Protein AF-A0A0F2E3M3-F1 (afdb_monomer)

Sequence (237 aa):
MDVDNIFKNYKKYIDIYENDLKTLDNEASTFLLNSLYLSVYTTFEYFLDFLIQRYVENITLSSKGIKLEDLKGSIAMKYFINTNKNDKKLHNLLMNPQTKTFDSIRSVLYGKIPREELSKYLKFEFLHDNKLKEHYPDIFEQIFNERDLLKNINLSRTEMLGGVEKVENISAEVFILRYRDIRNSIAHENYKFSVENEQFKEYVENFQKIIKCMIDKFETVTGFSVDSKSNNILESL

Nearest PDB structures (foldseek):
  7nql-assembly1_AG  TM=1.721E-01  e=1.451E+00  Sus scrofa
  7pnu-assembly1_F  TM=1.699E-01  e=2.439E+00  Mus musculus
  6zsb-assembly1_AF  TM=1.814E-01  e=4.724E+00  Homo sapiens
  6nf8-assembly1_G  TM=1.842E-01  e=4.953E+00  Bos taurus
  8any-assembly1_AF  TM=1.693E-01  e=5.443E+00  Homo sapiens

Structure (mmCIF, N/CA/C/O backbone):
data_AF-A0A0F2E3M3-F1
#
_entry.id   AF-A0A0F2E3M3-F1
#
loop_
_atom_site.group_PDB
_atom_site.id
_atom_site.type_symbol
_atom_site.label_atom_id
_atom_site.label_alt_id
_atom_site.label_comp_id
_atom_site.label_asym_id
_atom_site.label_entity_id
_atom_site.label_seq_id
_atom_site.pdbx_PDB_ins_code
_atom_site.Cartn_x
_atom_site.Cartn_y
_atom_site.Cartn_z
_atom_site.occupancy
_atom_site.B_iso_or_equiv
_atom_site.auth_seq_id
_atom_site.auth_comp_id
_atom_site.auth_asym_id
_atom_site.auth_atom_id
_atom_site.pdbx_PDB_model_num
ATOM 1 N N . MET A 1 1 ? -8.724 -7.104 -7.900 1.00 59.53 1 MET A N 1
ATOM 2 C CA . MET A 1 1 ? -7.423 -7.300 -8.571 1.00 59.53 1 MET A CA 1
ATOM 3 C C . MET A 1 1 ? -6.770 -8.521 -7.949 1.00 59.53 1 MET A C 1
ATOM 5 O O . MET A 1 1 ? -6.956 -8.716 -6.760 1.00 59.53 1 MET A O 1
ATOM 9 N N . ASP A 1 2 ? -6.099 -9.351 -8.743 1.00 77.81 2 ASP A N 1
ATOM 10 C CA . ASP A 1 2 ? -5.397 -10.556 -8.282 1.00 77.81 2 ASP A CA 1
ATOM 11 C C . ASP A 1 2 ? -3.887 -10.258 -8.207 1.00 77.81 2 ASP A C 1
ATOM 13 O O . ASP A 1 2 ? -3.363 -9.580 -9.098 1.00 77.81 2 ASP A O 1
ATOM 17 N N . VAL A 1 3 ? -3.195 -10.733 -7.170 1.00 84.19 3 VAL A N 1
ATOM 18 C CA . VAL A 1 3 ? -1.737 -10.571 -7.001 1.00 84.19 3 VAL A CA 1
ATOM 19 C C . VAL A 1 3 ? -0.985 -11.170 -8.182 1.00 84.19 3 VAL A C 1
ATOM 21 O O . VAL A 1 3 ? -0.050 -10.556 -8.702 1.00 84.19 3 VAL A O 1
ATOM 24 N N . ASP A 1 4 ? -1.458 -12.305 -8.693 1.00 86.31 4 ASP A N 1
ATOM 25 C CA . ASP A 1 4 ? -0.912 -12.921 -9.901 1.00 86.31 4 ASP A CA 1
ATOM 26 C C . ASP A 1 4 ? -0.954 -11.964 -11.097 1.00 86.31 4 ASP A C 1
ATOM 28 O O . ASP A 1 4 ? -0.054 -11.958 -11.940 1.00 86.31 4 ASP A O 1
ATOM 32 N N . ASN A 1 5 ? -1.994 -11.131 -11.189 1.00 89.19 5 ASN A N 1
ATOM 33 C CA . ASN A 1 5 ? -2.132 -10.171 -12.276 1.00 89.19 5 ASN A CA 1
ATOM 34 C C . ASN A 1 5 ? -1.121 -9.020 -12.161 1.00 89.19 5 ASN A C 1
ATOM 36 O O . ASN A 1 5 ? -0.623 -8.555 -13.184 1.00 89.19 5 ASN A O 1
ATOM 40 N N . ILE A 1 6 ? -0.765 -8.600 -10.941 1.00 91.50 6 ILE A N 1
ATOM 41 C CA . ILE A 1 6 ? 0.286 -7.596 -10.704 1.00 91.50 6 ILE A CA 1
ATOM 42 C C . ILE A 1 6 ? 1.629 -8.097 -11.244 1.00 91.50 6 ILE A C 1
ATOM 44 O O . ILE A 1 6 ? 2.270 -7.418 -12.049 1.00 91.50 6 ILE A O 1
ATOM 48 N N . PHE A 1 7 ? 2.044 -9.308 -10.862 1.00 93.94 7 PHE A N 1
ATOM 49 C CA . PHE A 1 7 ? 3.323 -9.860 -11.315 1.00 93.94 7 PHE A CA 1
ATOM 50 C C . PHE A 1 7 ? 3.330 -10.169 -12.816 1.00 93.94 7 PHE A C 1
ATOM 52 O O . PHE A 1 7 ? 4.341 -9.932 -13.481 1.00 93.94 7 PHE A O 1
ATOM 59 N N . LYS A 1 8 ? 2.199 -10.619 -13.379 1.00 94.19 8 LYS A N 1
ATOM 60 C CA . LYS A 1 8 ? 2.033 -10.774 -14.835 1.00 94.19 8 LYS A CA 1
ATOM 61 C C . LYS A 1 8 ? 2.183 -9.445 -15.572 1.00 94.19 8 LYS A C 1
ATOM 63 O O . LYS A 1 8 ? 2.829 -9.418 -16.614 1.00 94.19 8 LYS A O 1
ATOM 68 N N . ASN A 1 9 ? 1.621 -8.359 -15.048 1.00 95.50 9 ASN A N 1
ATOM 69 C CA . ASN A 1 9 ? 1.757 -7.033 -15.649 1.00 95.50 9 ASN A CA 1
ATOM 70 C C . ASN A 1 9 ? 3.210 -6.556 -15.632 1.00 95.50 9 ASN A C 1
ATOM 72 O O . ASN A 1 9 ? 3.724 -6.163 -16.672 1.00 95.50 9 ASN A O 1
ATOM 76 N N . TYR A 1 10 ? 3.907 -6.687 -14.503 1.00 96.31 10 TYR A N 1
ATOM 77 C CA . TYR A 1 10 ? 5.329 -6.349 -14.442 1.00 96.31 10 TYR A CA 1
ATOM 78 C C . TYR A 1 10 ? 6.184 -7.151 -15.419 1.00 96.31 10 TYR A C 1
ATOM 80 O O . TYR A 1 10 ? 7.046 -6.574 -16.078 1.00 96.31 10 TYR A O 1
ATOM 88 N N . LYS A 1 11 ? 5.917 -8.454 -15.565 1.00 95.50 11 LYS A N 1
ATOM 89 C CA . LYS A 1 11 ? 6.599 -9.270 -16.572 1.00 95.50 11 LYS A CA 1
ATOM 90 C C . LYS A 1 11 ? 6.363 -8.729 -17.985 1.00 95.50 11 LYS A C 1
ATOM 92 O O . LYS A 1 11 ? 7.323 -8.531 -18.712 1.00 95.50 11 LYS A O 1
ATOM 97 N N . LYS A 1 12 ? 5.113 -8.406 -18.336 1.00 95.88 12 LYS A N 1
ATOM 98 C CA . LYS A 1 12 ? 4.791 -7.804 -19.641 1.00 95.88 12 LYS A CA 1
ATOM 99 C C . LYS A 1 12 ? 5.536 -6.492 -19.873 1.00 95.88 12 LYS A C 1
ATOM 101 O O . LYS A 1 12 ? 5.991 -6.254 -20.981 1.00 95.88 12 LYS A O 1
ATOM 106 N N . TYR A 1 13 ? 5.669 -5.642 -18.856 1.00 95.50 13 TYR A N 1
ATOM 107 C CA . TYR A 1 13 ? 6.392 -4.377 -19.006 1.00 95.50 13 TYR A CA 1
ATOM 108 C C . TYR A 1 13 ? 7.883 -4.601 -19.284 1.00 95.50 13 TYR A C 1
ATOM 110 O O . TYR A 1 13 ? 8.447 -3.904 -20.123 1.00 95.50 13 TYR A O 1
ATOM 118 N N . ILE A 1 14 ? 8.506 -5.585 -18.624 1.00 94.25 14 ILE A N 1
ATOM 119 C CA . ILE A 1 14 ? 9.886 -6.001 -18.922 1.00 94.25 14 ILE A CA 1
ATOM 120 C C . ILE A 1 14 ? 9.978 -6.547 -20.350 1.00 94.25 14 ILE A C 1
ATOM 122 O O . ILE A 1 14 ? 10.869 -6.143 -21.090 1.00 94.25 14 ILE A O 1
ATOM 126 N N . ASP A 1 15 ? 9.041 -7.406 -20.758 1.00 93.44 15 ASP A N 1
ATOM 127 C CA . ASP A 1 15 ? 9.036 -7.998 -22.099 1.00 93.44 15 ASP A CA 1
ATOM 128 C C . ASP A 1 15 ? 8.927 -6.914 -23.196 1.00 93.44 15 ASP A C 1
ATOM 130 O O . ASP A 1 15 ? 9.665 -6.971 -24.180 1.00 93.44 15 ASP A O 1
ATOM 134 N N . ILE A 1 16 ? 8.070 -5.900 -23.010 1.00 92.69 16 ILE A N 1
ATOM 135 C CA . ILE A 1 16 ? 7.941 -4.747 -23.926 1.00 92.69 16 ILE A CA 1
ATOM 136 C C . ILE A 1 16 ? 9.247 -3.942 -23.964 1.00 92.69 16 ILE A C 1
ATOM 138 O O . ILE A 1 16 ? 9.724 -3.562 -25.034 1.00 92.69 16 ILE A O 1
ATOM 142 N N . TYR A 1 17 ? 9.852 -3.690 -22.801 1.00 90.94 17 TYR A N 1
ATOM 143 C CA . TYR A 1 17 ? 11.115 -2.962 -22.708 1.00 90.94 17 TYR A CA 1
ATOM 144 C C . TYR A 1 17 ? 12.263 -3.680 -23.438 1.00 90.94 17 TYR A C 1
ATOM 146 O O . TYR A 1 17 ? 13.022 -3.051 -24.173 1.00 90.94 17 TYR A O 1
ATOM 154 N N . GLU A 1 18 ? 12.392 -4.997 -23.262 1.00 89.12 18 GLU A N 1
ATOM 155 C CA . GLU A 1 18 ? 13.506 -5.769 -23.822 1.00 89.12 18 GLU A CA 1
ATOM 156 C C . GLU A 1 18 ? 13.359 -6.040 -25.330 1.00 89.12 18 GLU A C 1
ATOM 158 O O . GLU A 1 18 ? 14.380 -6.067 -26.033 1.00 89.12 18 GLU A O 1
ATOM 163 N N . ASN A 1 19 ? 12.124 -6.228 -25.818 1.00 88.19 19 ASN A N 1
ATOM 164 C CA . ASN A 1 19 ? 11.847 -6.693 -27.183 1.00 88.19 19 ASN A CA 1
ATOM 165 C C . ASN A 1 19 ? 11.303 -5.605 -28.117 1.00 88.19 19 ASN A C 1
ATOM 167 O O . ASN A 1 19 ? 11.738 -5.529 -29.265 1.00 88.19 19 ASN A O 1
ATOM 171 N N . ASP A 1 20 ? 10.388 -4.756 -27.644 1.00 85.19 20 ASP A N 1
ATOM 172 C CA . ASP A 1 20 ? 9.667 -3.820 -28.515 1.00 85.19 20 ASP A CA 1
ATOM 173 C C . ASP A 1 20 ? 10.388 -2.470 -28.600 1.00 85.19 20 ASP A C 1
ATOM 175 O O . ASP A 1 20 ? 10.506 -1.892 -29.683 1.00 85.19 20 ASP A O 1
ATOM 179 N N . LEU A 1 21 ? 10.946 -1.991 -27.480 1.00 83.38 21 LEU A N 1
ATOM 180 C CA . LEU A 1 21 ? 11.585 -0.671 -27.388 1.00 83.38 21 LEU A CA 1
ATOM 181 C C . LEU A 1 21 ? 12.732 -0.492 -28.398 1.00 83.38 21 LEU A C 1
ATOM 183 O O . LEU A 1 21 ? 12.871 0.569 -29.001 1.00 83.38 21 LEU A O 1
ATOM 187 N N . LYS A 1 22 ? 13.524 -1.550 -28.621 1.00 73.81 22 LYS A N 1
ATOM 188 C CA . LYS A 1 22 ? 14.699 -1.550 -29.514 1.00 73.81 22 LYS A CA 1
ATOM 189 C C . LYS A 1 22 ? 14.353 -1.428 -31.000 1.00 73.81 22 LYS A C 1
ATOM 191 O O . LYS A 1 22 ? 15.252 -1.241 -31.815 1.00 73.81 22 LYS A O 1
ATOM 196 N N . THR A 1 23 ? 13.080 -1.579 -31.359 1.00 81.25 23 THR A N 1
ATOM 197 C CA . THR A 1 23 ? 12.612 -1.533 -32.754 1.00 81.25 23 THR A CA 1
ATOM 198 C C . THR A 1 23 ? 12.083 -0.158 -33.170 1.00 81.25 23 THR A C 1
ATOM 200 O O . THR A 1 23 ? 11.743 0.035 -34.336 1.00 81.25 23 THR A O 1
ATOM 203 N N . LEU A 1 24 ? 12.019 0.793 -32.233 1.00 83.12 24 LEU A N 1
ATOM 204 C CA . LEU A 1 24 ? 11.408 2.109 -32.414 1.00 83.12 24 LEU A CA 1
ATOM 205 C C . LEU A 1 24 ? 12.450 3.212 -32.647 1.00 83.12 24 LEU A C 1
ATOM 207 O O . LEU A 1 24 ? 13.611 3.086 -32.266 1.00 83.12 24 LEU A O 1
ATOM 211 N N . ASP A 1 25 ? 12.012 4.318 -33.255 1.00 81.81 25 ASP A N 1
ATOM 212 C CA . ASP A 1 25 ? 12.806 5.547 -33.356 1.00 81.81 25 ASP A CA 1
ATOM 213 C C . ASP A 1 25 ? 12.940 6.274 -32.000 1.00 81.81 25 ASP A C 1
ATOM 215 O O . ASP A 1 25 ? 12.304 5.914 -31.007 1.00 81.81 25 ASP A O 1
ATOM 219 N N . ASN A 1 26 ? 13.787 7.307 -31.938 1.00 79.06 26 ASN A N 1
ATOM 220 C CA . ASN A 1 26 ? 14.146 7.981 -30.683 1.00 79.06 26 ASN A CA 1
ATOM 221 C C . ASN A 1 26 ? 12.955 8.637 -29.953 1.00 79.06 26 ASN A C 1
ATOM 223 O O . ASN A 1 26 ? 12.940 8.669 -28.723 1.00 79.06 26 ASN A O 1
ATOM 227 N N . GLU A 1 27 ? 11.957 9.163 -30.668 1.00 83.81 27 GLU A N 1
ATOM 228 C CA . GLU A 1 27 ? 10.819 9.840 -30.028 1.00 83.81 27 GLU A CA 1
ATOM 229 C C . GLU A 1 27 ? 9.778 8.818 -29.556 1.00 83.81 27 GLU A C 1
ATOM 231 O O . GLU A 1 27 ? 9.328 8.868 -28.406 1.00 83.81 27 GLU A O 1
ATOM 236 N N . ALA A 1 28 ? 9.459 7.831 -30.399 1.00 85.75 28 ALA A N 1
ATOM 237 C CA . ALA A 1 28 ? 8.538 6.754 -30.055 1.00 85.75 28 ALA A CA 1
ATOM 238 C C . ALA A 1 28 ? 9.081 5.866 -28.922 1.00 85.75 28 ALA A C 1
ATOM 240 O O . ALA A 1 28 ? 8.326 5.488 -28.024 1.00 85.75 28 ALA A O 1
ATOM 241 N N . SER A 1 29 ? 10.385 5.569 -28.918 1.00 86.44 29 SER A N 1
ATOM 242 C CA . SER A 1 29 ? 11.042 4.825 -27.832 1.00 86.44 29 SER A CA 1
ATOM 243 C C . SER A 1 29 ? 11.006 5.592 -26.509 1.00 86.44 29 SER A C 1
ATOM 245 O O . SER A 1 29 ? 10.652 5.003 -25.488 1.00 86.44 29 SER A O 1
ATOM 247 N N . THR A 1 30 ? 11.274 6.903 -26.515 1.00 85.75 30 THR A N 1
ATOM 248 C CA . THR A 1 30 ? 11.179 7.752 -25.311 1.00 85.75 30 THR A CA 1
ATOM 249 C C . THR A 1 30 ? 9.756 7.758 -24.752 1.00 85.75 30 THR A C 1
ATOM 251 O O . THR A 1 30 ? 9.545 7.545 -23.556 1.00 85.75 30 THR A O 1
ATOM 254 N N . PHE A 1 31 ? 8.754 7.938 -25.617 1.00 87.00 31 PHE A N 1
ATOM 255 C CA . PHE A 1 31 ? 7.350 7.925 -25.207 1.00 87.00 31 PHE A CA 1
ATOM 256 C C . PHE A 1 31 ? 6.920 6.569 -24.628 1.00 87.00 31 PHE A C 1
ATOM 258 O O . PHE A 1 31 ? 6.245 6.516 -23.591 1.00 87.00 31 PHE A O 1
ATOM 265 N N . LEU A 1 32 ? 7.318 5.467 -25.271 1.00 90.06 32 LEU A N 1
ATOM 266 C CA . LEU A 1 32 ? 7.025 4.123 -24.781 1.00 90.06 32 LEU A CA 1
ATOM 267 C C . LEU A 1 32 ? 7.700 3.875 -23.430 1.00 90.06 32 LEU A C 1
ATOM 269 O O . LEU A 1 32 ? 7.037 3.413 -22.502 1.00 90.06 32 LEU A O 1
ATOM 273 N N . LEU A 1 33 ? 8.977 4.236 -23.285 1.00 89.75 33 LEU A N 1
ATOM 274 C CA . LEU A 1 33 ? 9.710 4.081 -22.031 1.00 89.75 33 LEU A CA 1
ATOM 275 C C . LEU A 1 33 ? 9.016 4.828 -20.888 1.00 89.75 33 LEU A C 1
ATOM 277 O O . LEU A 1 33 ? 8.744 4.246 -19.838 1.00 89.75 33 LEU A O 1
ATOM 281 N N . ASN A 1 34 ? 8.645 6.087 -21.106 1.00 90.38 34 ASN A N 1
ATOM 282 C CA . ASN A 1 34 ? 7.941 6.883 -20.104 1.00 90.38 34 ASN A CA 1
ATOM 283 C C . ASN A 1 34 ? 6.572 6.290 -19.751 1.00 90.38 34 ASN A C 1
ATOM 285 O O . ASN A 1 34 ? 6.207 6.221 -18.575 1.00 90.38 34 ASN A O 1
ATOM 289 N N . SER A 1 35 ? 5.849 5.767 -20.741 1.00 91.75 35 SER A N 1
ATOM 290 C CA . SER A 1 35 ? 4.588 5.049 -20.517 1.00 91.75 35 SER A CA 1
ATOM 291 C C . SER A 1 35 ? 4.781 3.787 -19.668 1.00 91.75 35 SER A C 1
ATOM 293 O O . SER A 1 35 ? 3.954 3.492 -18.798 1.00 91.75 35 SER A O 1
ATOM 295 N N . LEU A 1 36 ? 5.882 3.058 -19.866 1.00 93.56 36 LEU A N 1
ATOM 296 C CA . LEU A 1 36 ? 6.237 1.900 -19.047 1.00 93.56 36 LEU A CA 1
ATOM 297 C C . LEU A 1 36 ? 6.548 2.309 -17.600 1.00 93.56 36 LEU A C 1
ATOM 299 O O . LEU A 1 36 ? 6.016 1.689 -16.678 1.00 93.56 36 LEU A O 1
ATOM 303 N N . TYR A 1 37 ? 7.327 3.376 -17.383 1.00 92.69 37 TYR A N 1
ATOM 304 C CA . TYR A 1 37 ? 7.598 3.905 -16.038 1.00 92.69 37 TYR A CA 1
ATOM 305 C C . TYR A 1 37 ? 6.302 4.296 -15.304 1.00 92.69 37 TYR A C 1
ATOM 307 O O . TYR A 1 37 ? 6.083 3.920 -14.150 1.00 92.69 37 TYR A O 1
ATOM 315 N N . LEU A 1 38 ? 5.381 4.987 -15.982 1.00 92.75 38 LEU A N 1
ATOM 316 C CA . LEU A 1 38 ? 4.074 5.314 -15.403 1.00 92.75 38 LEU A CA 1
ATOM 317 C C . LEU A 1 38 ? 3.265 4.052 -15.065 1.00 92.75 38 LEU A C 1
ATOM 319 O O . LEU A 1 38 ? 2.709 3.949 -13.971 1.00 92.75 38 LEU A O 1
ATOM 323 N N . SER A 1 39 ? 3.248 3.068 -15.968 1.00 95.06 39 SER A N 1
ATOM 324 C CA . SER A 1 39 ? 2.500 1.813 -15.792 1.00 95.06 39 SER A CA 1
ATOM 325 C C . SER A 1 39 ? 2.996 1.001 -14.597 1.00 95.06 39 SER A C 1
ATOM 327 O O . SER A 1 39 ? 2.192 0.417 -13.860 1.00 95.06 39 SER A O 1
ATOM 329 N N . VAL A 1 40 ? 4.310 0.986 -14.369 1.00 95.31 40 VAL A N 1
ATOM 330 C CA . VAL A 1 40 ? 4.921 0.336 -13.206 1.00 95.31 40 VAL A CA 1
ATOM 331 C C . VAL A 1 40 ? 4.437 0.990 -11.914 1.00 95.31 40 VAL A C 1
ATOM 333 O O . VAL A 1 40 ? 3.940 0.294 -11.028 1.00 95.31 40 VAL A O 1
ATOM 336 N N . TYR A 1 41 ? 4.491 2.322 -11.832 1.00 93.44 41 TYR A N 1
ATOM 337 C CA . TYR A 1 41 ? 4.045 3.047 -10.640 1.00 93.44 41 TYR A CA 1
ATOM 338 C C . TYR A 1 41 ? 2.558 2.851 -10.355 1.00 93.44 41 TYR A C 1
ATOM 340 O O . TYR A 1 41 ? 2.170 2.558 -9.226 1.00 93.44 41 TYR A O 1
ATOM 348 N N . THR A 1 42 ? 1.718 2.961 -11.384 1.00 93.50 42 THR A N 1
ATOM 349 C CA . THR A 1 42 ? 0.271 2.761 -11.257 1.00 93.50 42 THR A CA 1
ATOM 350 C C . THR A 1 42 ? -0.064 1.334 -10.820 1.00 93.50 42 THR A C 1
ATOM 352 O O . THR A 1 42 ? -0.958 1.129 -10.002 1.00 93.50 42 THR A O 1
ATOM 355 N N . THR A 1 43 ? 0.688 0.337 -11.294 1.00 95.81 43 THR A N 1
ATOM 356 C CA . THR A 1 43 ? 0.526 -1.055 -10.846 1.00 95.81 43 THR A CA 1
ATOM 357 C C . THR A 1 43 ? 0.835 -1.201 -9.350 1.00 95.81 43 THR A C 1
ATOM 359 O O . THR A 1 43 ? 0.107 -1.897 -8.639 1.00 95.81 43 THR A O 1
ATOM 362 N N . PHE A 1 44 ? 1.863 -0.511 -8.848 1.00 96.12 44 PHE A N 1
ATOM 363 C CA . PHE A 1 44 ? 2.172 -0.470 -7.417 1.00 96.12 44 PHE A CA 1
ATOM 364 C C . PHE A 1 44 ? 1.100 0.268 -6.597 1.00 96.12 44 PHE A C 1
ATOM 366 O O . PHE A 1 44 ? 0.689 -0.222 -5.545 1.00 96.12 44 PHE A O 1
ATOM 373 N N . GLU A 1 45 ? 0.593 1.404 -7.082 1.00 94.75 45 GLU A N 1
ATOM 374 C CA . GLU A 1 45 ? -0.507 2.138 -6.436 1.00 94.75 45 GLU A CA 1
ATOM 375 C C . GLU A 1 45 ? -1.761 1.261 -6.297 1.00 94.75 45 GLU A C 1
ATOM 377 O O . GLU A 1 45 ? -2.344 1.180 -5.212 1.00 94.75 45 GLU A O 1
ATOM 382 N N . TYR A 1 46 ? -2.129 0.528 -7.352 1.00 94.56 46 TYR A N 1
ATOM 383 C CA . TYR A 1 46 ? -3.243 -0.416 -7.289 1.00 94.56 46 TYR A CA 1
ATOM 384 C C . TYR A 1 46 ? -3.002 -1.554 -6.300 1.00 94.56 46 TYR A C 1
ATOM 386 O O . TYR A 1 46 ? -3.947 -1.989 -5.641 1.00 94.56 46 TYR A O 1
ATOM 394 N N . PHE A 1 47 ? -1.766 -2.045 -6.179 1.00 96.12 47 PHE A N 1
ATOM 395 C CA . PHE A 1 47 ? -1.435 -3.053 -5.174 1.00 96.12 47 PHE A CA 1
ATOM 396 C C . PHE A 1 47 ? -1.683 -2.531 -3.755 1.00 96.12 47 PHE A C 1
ATOM 398 O O . PHE A 1 47 ? -2.300 -3.234 -2.955 1.00 96.12 47 PHE A O 1
ATOM 405 N N . LEU A 1 48 ? -1.252 -1.302 -3.451 1.00 96.69 48 LEU A N 1
ATOM 406 C CA . LEU A 1 48 ? -1.464 -0.704 -2.133 1.00 96.69 48 LEU A CA 1
ATOM 407 C C . LEU A 1 48 ? -2.950 -0.556 -1.807 1.00 96.69 48 LEU A C 1
ATOM 409 O O . LEU A 1 48 ? -3.360 -0.928 -0.708 1.00 96.69 48 LEU A O 1
ATOM 413 N N . ASP A 1 49 ? -3.756 -0.047 -2.743 1.00 96.19 49 ASP A N 1
ATOM 414 C CA . ASP A 1 49 ? -5.206 0.047 -2.542 1.00 96.19 49 ASP A CA 1
ATOM 415 C C . ASP A 1 49 ? -5.821 -1.327 -2.296 1.00 96.19 49 ASP A C 1
ATOM 417 O O . ASP A 1 49 ? -6.488 -1.540 -1.285 1.00 96.19 49 ASP A O 1
ATOM 421 N N . PHE A 1 50 ? -5.510 -2.297 -3.155 1.00 95.25 50 PHE A N 1
ATOM 422 C CA . PHE A 1 50 ? -5.980 -3.667 -2.998 1.00 95.25 50 PHE A CA 1
ATOM 423 C C . PHE A 1 50 ? -5.642 -4.249 -1.618 1.00 95.25 50 PHE A C 1
ATOM 425 O O . PHE A 1 50 ? -6.525 -4.803 -0.964 1.00 95.25 50 PHE A O 1
ATOM 432 N N . LEU A 1 51 ? -4.403 -4.093 -1.149 1.00 96.38 51 LEU A N 1
ATOM 433 C CA . LEU A 1 51 ? -3.967 -4.630 0.138 1.00 96.38 51 LEU A CA 1
ATOM 434 C C . LEU A 1 51 ? -4.691 -3.960 1.318 1.00 96.38 51 LEU A C 1
ATOM 436 O O . LEU A 1 51 ? -5.121 -4.641 2.252 1.00 96.38 51 LEU A O 1
ATOM 440 N N . ILE A 1 52 ? -4.884 -2.639 1.259 1.00 97.44 52 ILE A N 1
ATOM 441 C CA . ILE A 1 52 ? -5.636 -1.884 2.273 1.00 97.44 52 ILE A CA 1
ATOM 442 C C . ILE A 1 52 ? -7.099 -2.340 2.302 1.00 97.44 52 ILE A C 1
ATOM 444 O O . ILE A 1 52 ? -7.636 -2.620 3.376 1.00 97.44 52 ILE A O 1
ATOM 448 N N . GLN A 1 53 ? -7.744 -2.468 1.139 1.00 95.56 53 GLN A N 1
ATOM 449 C CA . GLN A 1 53 ? -9.122 -2.956 1.058 1.00 95.56 53 GLN A CA 1
ATOM 450 C C . GLN A 1 53 ? -9.238 -4.390 1.574 1.00 95.56 53 GLN A C 1
ATOM 452 O O . GLN A 1 53 ? -10.179 -4.702 2.304 1.00 95.56 53 GLN A O 1
ATOM 457 N N . ARG A 1 54 ? -8.261 -5.249 1.258 1.00 94.56 54 ARG A N 1
ATOM 458 C CA . ARG A 1 54 ? -8.213 -6.636 1.729 1.00 94.56 54 ARG A CA 1
ATOM 459 C C . ARG A 1 54 ? -8.125 -6.704 3.250 1.00 94.56 54 ARG A C 1
ATOM 461 O O . ARG A 1 54 ? -8.836 -7.506 3.852 1.00 94.56 54 ARG A O 1
ATOM 468 N N . TYR A 1 55 ? -7.308 -5.855 3.874 1.00 96.31 55 TYR A N 1
ATOM 469 C CA . TYR A 1 55 ? -7.257 -5.734 5.332 1.00 96.31 55 TYR A CA 1
ATOM 470 C C . TYR A 1 55 ? -8.620 -5.350 5.912 1.00 96.31 55 TYR A C 1
ATOM 472 O O . TYR A 1 55 ? -9.157 -6.055 6.766 1.00 96.31 55 TYR A O 1
ATOM 480 N N . VAL A 1 56 ? -9.183 -4.239 5.422 1.00 96.75 56 VAL A N 1
ATOM 481 C CA . VAL A 1 56 ? -10.446 -3.668 5.906 1.00 96.75 56 VAL A CA 1
ATOM 482 C C . VAL A 1 56 ? -11.587 -4.675 5.777 1.00 96.75 56 VAL A C 1
ATOM 484 O O . VAL A 1 56 ? -12.368 -4.852 6.709 1.00 96.75 56 VAL A O 1
ATOM 487 N N . GLU A 1 57 ? -11.675 -5.370 4.649 1.00 94.69 57 GLU A N 1
ATOM 488 C CA . GLU A 1 57 ? -12.703 -6.373 4.397 1.00 94.69 57 GLU A CA 1
ATOM 489 C C . GLU A 1 57 ? -12.578 -7.576 5.340 1.00 94.69 57 GLU A C 1
ATOM 491 O O . GLU A 1 57 ? -13.540 -7.915 6.028 1.00 94.69 57 GLU A O 1
ATOM 496 N N . ASN A 1 58 ? -11.393 -8.179 5.451 1.00 94.44 58 ASN A N 1
ATOM 497 C CA . ASN A 1 58 ? -11.210 -9.360 6.298 1.00 94.44 58 ASN A CA 1
ATOM 498 C C . ASN A 1 58 ? -11.404 -9.048 7.788 1.00 94.44 58 ASN A C 1
ATOM 500 O O . ASN A 1 58 ? -12.073 -9.806 8.495 1.00 94.44 58 ASN A O 1
ATOM 504 N N . ILE A 1 59 ? -10.869 -7.925 8.280 1.00 94.81 59 ILE A N 1
ATOM 505 C CA . ILE A 1 59 ? -10.968 -7.599 9.708 1.00 94.81 59 ILE A CA 1
ATOM 506 C C . ILE A 1 59 ? -12.408 -7.265 10.119 1.00 94.81 59 ILE A C 1
ATOM 508 O O . ILE A 1 59 ? -12.843 -7.654 11.206 1.00 94.81 59 ILE A O 1
ATOM 512 N N . THR A 1 60 ? -13.176 -6.609 9.242 1.00 93.75 60 THR A N 1
ATOM 513 C CA . THR A 1 60 ? -14.578 -6.247 9.514 1.00 93.75 60 THR A CA 1
ATOM 514 C C . THR A 1 60 ? -15.527 -7.440 9.404 1.00 93.75 60 THR A C 1
ATOM 516 O O . THR A 1 60 ? -16.465 -7.526 10.198 1.00 93.75 60 THR A O 1
ATOM 519 N N . LEU A 1 61 ? -15.265 -8.385 8.493 1.00 91.19 61 LEU A N 1
ATOM 520 C CA . LEU A 1 61 ? -16.026 -9.636 8.362 1.00 91.19 61 LEU A CA 1
ATOM 521 C C . LEU A 1 61 ? -15.698 -10.666 9.451 1.00 91.19 61 LEU A C 1
ATOM 523 O O . LEU A 1 61 ? -16.479 -11.592 9.677 1.00 91.19 61 LEU A O 1
ATOM 527 N N . SER A 1 62 ? -14.562 -10.521 10.136 1.00 89.31 62 SER A N 1
ATOM 528 C CA . SER A 1 62 ? -14.184 -11.431 11.215 1.00 89.31 62 SER A CA 1
ATOM 529 C C . SER A 1 62 ? -15.248 -11.468 12.325 1.00 89.31 62 SER A C 1
ATOM 531 O O . SER A 1 62 ? -15.880 -10.464 12.668 1.00 89.31 62 SER A O 1
ATOM 533 N N . SER A 1 63 ? -15.433 -12.632 12.955 1.00 84.88 63 SER A N 1
ATOM 534 C CA . SER A 1 63 ? -16.411 -12.795 14.043 1.00 84.88 63 SER A CA 1
ATOM 535 C C . SER A 1 63 ? -16.139 -11.858 15.228 1.00 84.88 63 SER A C 1
ATOM 537 O O . SER A 1 63 ? -17.079 -11.377 15.871 1.00 84.88 63 SER A O 1
ATOM 539 N N . LYS A 1 64 ? -14.865 -11.528 15.473 1.00 85.19 64 LYS A N 1
ATOM 540 C CA . LYS A 1 64 ? -14.429 -10.544 16.474 1.00 85.19 64 LYS A CA 1
ATOM 541 C C . LYS A 1 64 ? -14.707 -9.102 16.035 1.00 85.19 64 LYS A C 1
ATOM 543 O O . LYS A 1 64 ? -15.058 -8.279 16.881 1.00 85.19 64 LYS A O 1
ATOM 548 N N . GLY A 1 65 ? -14.685 -8.830 14.731 1.00 90.25 65 GLY A N 1
ATOM 549 C CA . GLY A 1 65 ? -14.715 -7.482 14.169 1.00 90.25 65 GLY A CA 1
ATOM 550 C C . GLY A 1 65 ? -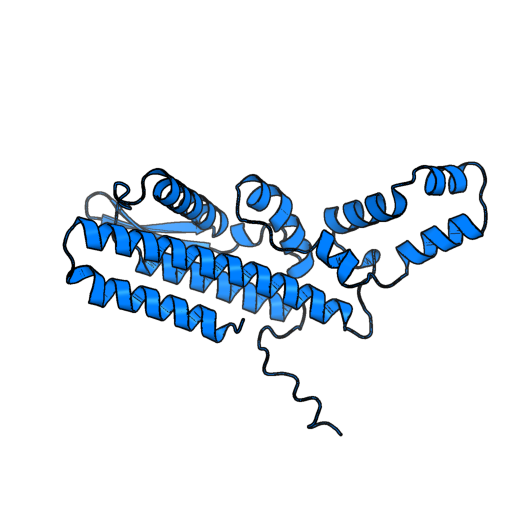13.475 -6.682 14.570 1.00 90.25 65 GLY A C 1
ATOM 551 O O . GLY A 1 65 ? -12.524 -7.233 15.119 1.00 90.25 65 GLY A O 1
ATOM 552 N N . ILE A 1 66 ? -13.520 -5.373 14.333 1.00 94.62 66 ILE A N 1
ATOM 553 C CA . ILE A 1 66 ? -12.515 -4.421 14.816 1.00 94.62 66 ILE A CA 1
ATOM 554 C C . ILE A 1 66 ? -13.187 -3.374 15.699 1.00 94.62 66 ILE A C 1
ATOM 556 O O . ILE A 1 66 ? -14.286 -2.910 15.382 1.00 94.62 66 ILE A O 1
ATOM 560 N N . LYS A 1 67 ? -12.553 -3.017 16.810 1.00 94.62 67 LYS A N 1
ATOM 561 C CA . LYS A 1 67 ? -13.005 -1.992 17.756 1.00 94.62 67 LYS A CA 1
ATOM 562 C C . LYS A 1 67 ? -11.954 -0.899 17.896 1.00 94.62 67 LYS A C 1
ATOM 564 O O . LYS A 1 67 ? -10.856 -0.994 17.356 1.00 94.62 67 LYS A O 1
ATOM 569 N N . LEU A 1 68 ? -12.276 0.135 18.671 1.00 93.62 68 LEU A N 1
ATOM 570 C CA . LEU A 1 68 ? -11.343 1.224 18.946 1.00 93.62 68 LEU A CA 1
ATOM 571 C C . LEU A 1 68 ? -10.031 0.742 19.584 1.00 93.62 68 LEU A C 1
ATOM 573 O O . LEU A 1 68 ? -8.972 1.239 19.221 1.00 93.62 68 LEU A O 1
ATOM 577 N N . GLU A 1 69 ? -10.100 -0.216 20.510 1.00 92.19 69 GLU A N 1
ATOM 578 C CA . GLU A 1 69 ? -8.924 -0.773 21.199 1.00 92.19 69 GLU A CA 1
ATOM 579 C C . GLU A 1 69 ? -7.966 -1.534 20.265 1.00 92.19 69 GLU A C 1
ATOM 581 O O . GLU A 1 69 ? -6.784 -1.664 20.573 1.00 92.19 69 GLU A O 1
ATOM 586 N N . ASP A 1 70 ? -8.459 -1.983 19.107 1.00 94.19 70 ASP A N 1
ATOM 587 C CA . ASP A 1 70 ? -7.671 -2.679 18.085 1.00 94.19 70 ASP A CA 1
ATOM 588 C C . ASP A 1 70 ? -6.999 -1.707 17.094 1.00 94.19 70 ASP A C 1
ATOM 590 O O . ASP A 1 70 ? -6.096 -2.091 16.339 1.00 94.19 70 ASP A O 1
ATOM 594 N N . LEU A 1 71 ? -7.442 -0.443 17.065 1.00 96.50 71 LEU A N 1
ATOM 595 C CA . LEU A 1 71 ? -6.850 0.588 16.222 1.00 96.50 71 LEU A CA 1
ATOM 596 C C . LEU A 1 71 ? -5.521 1.074 16.811 1.00 96.50 71 LEU A C 1
ATOM 598 O O . LEU A 1 71 ? -5.369 1.261 18.018 1.00 96.50 71 LEU A O 1
ATOM 602 N N . LYS A 1 72 ? -4.550 1.339 15.942 1.00 95.38 72 LYS A N 1
ATOM 603 C CA . LYS A 1 72 ? -3.226 1.830 16.320 1.00 95.38 72 LYS A CA 1
ATOM 604 C C . LYS A 1 72 ? -3.199 3.349 16.418 1.00 95.38 72 LYS A C 1
ATOM 606 O O . LYS A 1 72 ? -3.840 4.054 15.636 1.00 95.38 72 LYS A O 1
ATOM 611 N N . GLY A 1 73 ? -2.420 3.824 17.392 1.00 87.81 73 GLY A N 1
ATOM 612 C CA . GLY A 1 73 ? -1.962 5.201 17.574 1.00 87.81 73 GLY A CA 1
ATOM 613 C C . GLY A 1 73 ? -2.872 6.294 17.008 1.00 87.81 73 GLY A C 1
ATOM 614 O O . GLY A 1 73 ? -3.963 6.575 17.512 1.00 87.81 73 GLY A O 1
ATOM 615 N N . SER A 1 74 ? -2.382 6.948 15.959 1.00 90.88 74 SER A N 1
ATOM 616 C CA . SER A 1 74 ? -3.016 8.099 15.314 1.00 90.88 74 SER A CA 1
ATOM 617 C C . SER A 1 74 ? -4.359 7.767 14.657 1.00 90.88 74 SER A C 1
ATOM 619 O O . SER A 1 74 ? -5.239 8.627 14.648 1.00 90.88 74 SER A O 1
ATOM 621 N N . ILE A 1 75 ? -4.564 6.548 14.146 1.00 95.12 75 ILE A N 1
ATOM 622 C CA . ILE A 1 75 ? -5.842 6.118 13.556 1.00 95.12 75 ILE A CA 1
ATOM 623 C C . ILE A 1 75 ? -6.909 6.006 14.642 1.00 95.12 75 ILE A C 1
ATOM 625 O O . ILE A 1 75 ? -7.992 6.573 14.480 1.00 95.12 75 ILE A O 1
ATOM 629 N N . ALA A 1 76 ? -6.588 5.369 15.772 1.00 94.44 76 ALA A N 1
ATOM 630 C CA . ALA A 1 76 ? -7.482 5.298 16.929 1.00 94.44 76 ALA A CA 1
ATOM 631 C C . ALA A 1 76 ? -7.878 6.702 17.407 1.00 94.44 76 ALA A C 1
ATOM 633 O O . ALA A 1 76 ? -9.060 7.003 17.582 1.00 94.44 76 ALA A O 1
ATOM 634 N N . MET A 1 77 ? -6.891 7.596 17.537 1.00 91.25 77 MET A N 1
ATOM 635 C CA . MET A 1 77 ? -7.109 8.985 17.941 1.00 91.25 77 MET A CA 1
ATOM 636 C C . MET A 1 77 ? -8.007 9.741 16.948 1.00 91.25 77 MET A C 1
ATOM 638 O O . MET A 1 77 ? -8.999 10.351 17.352 1.00 91.25 77 MET A O 1
ATOM 642 N N . LYS A 1 78 ? -7.699 9.683 15.645 1.00 91.50 78 LYS A N 1
ATOM 643 C CA . LYS A 1 78 ? -8.482 10.334 14.579 1.00 91.50 78 LYS A CA 1
ATOM 644 C C . LYS A 1 78 ? -9.919 9.798 14.541 1.00 91.50 78 LYS A C 1
ATOM 646 O O . LYS A 1 78 ? -10.856 10.584 14.372 1.00 91.50 78 LYS A O 1
ATOM 651 N N . TYR A 1 79 ? -10.112 8.490 14.717 1.00 92.12 79 TYR A N 1
ATOM 652 C CA . TYR A 1 79 ? -11.434 7.868 14.789 1.00 92.12 79 TYR A CA 1
ATOM 653 C C . TYR A 1 79 ? -12.220 8.347 16.011 1.00 92.12 79 TYR A C 1
ATOM 655 O O . TYR A 1 79 ? -13.351 8.826 15.871 1.00 92.12 79 TYR A O 1
ATOM 663 N N . PHE A 1 80 ? -11.612 8.289 17.197 1.00 88.62 80 PHE A N 1
ATOM 664 C CA . PHE A 1 80 ? -12.259 8.688 18.443 1.00 88.62 80 PHE A CA 1
ATOM 665 C C . PHE A 1 80 ? -12.678 10.160 18.423 1.00 88.62 80 PHE A C 1
ATOM 667 O O . PHE A 1 80 ? -13.832 10.467 18.732 1.00 88.62 80 PHE A O 1
ATOM 674 N N . ILE A 1 81 ? -11.776 11.056 18.004 1.00 84.81 81 ILE A N 1
ATOM 675 C CA . ILE A 1 81 ? -12.057 12.494 17.899 1.00 84.81 81 ILE A CA 1
ATOM 676 C C . ILE A 1 81 ? -13.204 12.731 16.922 1.00 84.81 81 ILE A C 1
ATOM 678 O O . ILE A 1 81 ? -14.167 13.398 17.272 1.00 84.81 81 ILE A O 1
ATOM 682 N N . ASN A 1 82 ? -13.151 12.168 15.713 1.00 86.19 82 ASN A N 1
ATOM 683 C CA . ASN A 1 82 ? -14.188 12.402 14.706 1.00 86.19 82 ASN A CA 1
ATOM 684 C C . ASN A 1 82 ? -15.561 11.856 15.115 1.00 86.19 82 ASN A C 1
ATOM 686 O O . ASN A 1 82 ? -16.571 12.498 14.838 1.00 86.19 82 ASN A O 1
ATOM 690 N N . THR A 1 83 ? -15.608 10.715 15.798 1.00 81.75 83 THR A N 1
ATOM 691 C CA . THR A 1 83 ? -16.873 10.113 16.253 1.00 81.75 83 THR A CA 1
ATOM 692 C C . THR A 1 83 ? -17.481 10.889 17.428 1.00 81.75 83 THR A C 1
ATOM 694 O O . THR A 1 83 ? -18.701 10.926 17.604 1.00 81.75 83 THR A O 1
ATOM 697 N N . ASN A 1 84 ? -16.640 11.579 18.203 1.00 75.88 84 ASN A N 1
ATOM 698 C CA . ASN A 1 84 ? -17.039 12.393 19.350 1.00 75.88 84 ASN A CA 1
ATOM 699 C C . ASN A 1 84 ? -16.909 13.906 19.104 1.00 75.88 84 ASN A C 1
ATOM 701 O O . ASN A 1 84 ? -17.014 14.676 20.053 1.00 75.88 84 ASN A O 1
ATOM 705 N N . LYS A 1 85 ? -16.749 14.345 17.844 1.00 65.88 85 LYS A N 1
ATOM 706 C CA . LYS A 1 85 ? -16.444 15.738 17.441 1.00 65.88 85 LYS A CA 1
ATOM 707 C C . LYS A 1 85 ? -17.445 16.786 17.928 1.00 65.88 85 LYS A C 1
ATOM 709 O O . LYS A 1 85 ? -17.145 17.974 17.929 1.00 65.88 85 LYS A O 1
ATOM 714 N N . ASN A 1 86 ? -18.629 16.365 18.364 1.00 61.19 86 ASN A N 1
ATOM 715 C CA . ASN A 1 86 ? -19.474 17.219 19.180 1.00 61.19 86 ASN A CA 1
ATOM 716 C C . ASN A 1 86 ? -18.890 17.264 20.596 1.00 61.19 86 ASN A C 1
ATOM 718 O O . ASN A 1 86 ? -19.311 16.469 21.437 1.00 61.19 86 ASN A O 1
ATOM 722 N N . ASP A 1 87 ? -17.996 18.225 20.867 1.00 59.16 87 ASP A N 1
ATOM 723 C CA . ASP A 1 87 ? -17.426 18.520 22.199 1.00 59.16 87 ASP A CA 1
ATOM 724 C C . ASP A 1 87 ? -18.482 18.499 23.308 1.00 59.16 87 ASP A C 1
ATOM 726 O O . ASP A 1 87 ? -18.217 18.069 24.426 1.00 59.16 87 ASP A O 1
ATOM 730 N N . LYS A 1 88 ? -19.728 18.864 22.977 1.00 64.44 88 LYS A N 1
ATOM 731 C CA . LYS A 1 88 ? -20.882 18.756 23.871 1.00 64.44 88 LYS A CA 1
ATOM 732 C C . LYS A 1 88 ? -21.050 17.366 24.482 1.00 64.44 88 LYS A C 1
ATOM 734 O O . LYS A 1 88 ? -21.467 17.303 25.621 1.00 64.44 88 LYS A O 1
ATOM 739 N N . LYS A 1 89 ? -20.761 16.250 23.806 1.00 68.94 89 LYS A N 1
ATOM 740 C CA . LYS A 1 89 ? -20.928 14.911 24.408 1.00 68.94 89 LYS A CA 1
ATOM 741 C C . LYS A 1 89 ? -19.904 14.656 25.512 1.00 68.94 89 LYS A C 1
ATOM 743 O O . LYS A 1 89 ? -20.304 14.289 26.612 1.00 68.94 89 LYS A O 1
ATOM 748 N N . LEU A 1 90 ? -18.616 14.886 25.245 1.00 69.69 90 LEU A N 1
ATOM 749 C CA . LEU A 1 90 ? -17.572 14.722 26.261 1.00 69.69 90 LEU A CA 1
ATOM 750 C C . LEU A 1 90 ? -17.721 15.764 27.376 1.00 69.69 90 LEU A C 1
ATOM 752 O O . LEU A 1 90 ? -17.724 15.419 28.552 1.00 69.69 90 LEU A O 1
ATOM 756 N N . HIS A 1 91 ? -17.929 17.028 27.012 1.00 70.81 91 HIS A N 1
ATOM 757 C CA . HIS A 1 91 ? -18.149 18.114 27.960 1.00 70.81 91 HIS A CA 1
ATOM 758 C C . HIS A 1 91 ? -19.412 17.888 28.804 1.00 70.81 91 HIS A C 1
ATOM 760 O O . HIS A 1 91 ? -19.380 18.088 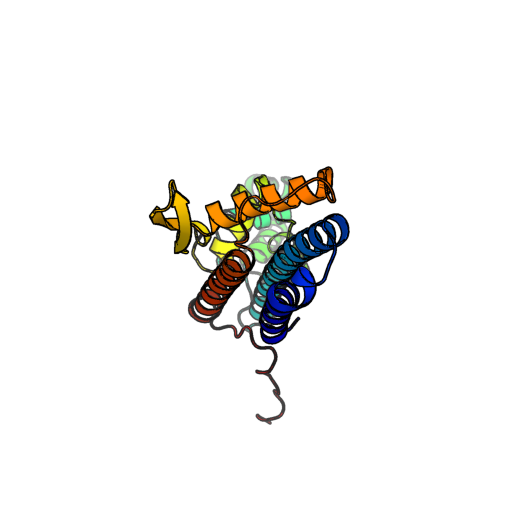30.014 1.00 70.81 91 HIS A O 1
ATOM 766 N N . ASN A 1 92 ? -20.531 17.443 28.218 1.00 69.44 92 ASN A N 1
ATOM 767 C CA . ASN A 1 92 ? -21.743 17.129 28.983 1.00 69.44 92 ASN A CA 1
ATOM 768 C C . ASN A 1 92 ? -21.533 15.911 29.878 1.00 69.44 92 ASN A C 1
ATOM 770 O O . ASN A 1 92 ? -22.061 15.909 30.979 1.00 69.44 92 ASN A O 1
ATOM 774 N N . LEU A 1 93 ? -20.761 14.902 29.460 1.00 70.81 93 LEU A N 1
ATOM 775 C CA . LEU A 1 93 ? -20.414 13.793 30.351 1.00 70.81 93 LEU A CA 1
ATOM 776 C C . LEU A 1 93 ? -19.679 14.299 31.603 1.00 70.81 93 LEU A C 1
ATOM 778 O O . LEU A 1 93 ? -19.979 13.846 32.702 1.00 70.81 93 LEU A O 1
ATOM 782 N N . LEU A 1 94 ? -18.753 15.247 31.433 1.00 73.50 94 LEU A N 1
ATOM 783 C CA . LEU A 1 94 ? -17.951 15.806 32.524 1.00 73.50 94 LEU A CA 1
ATOM 784 C C . LEU A 1 94 ? -18.735 16.789 33.408 1.00 73.50 94 LEU A C 1
ATOM 786 O O . LEU A 1 94 ? -18.547 16.796 34.620 1.00 73.50 94 LEU A O 1
ATOM 790 N N . MET A 1 95 ? -19.611 17.609 32.819 1.00 76.69 95 MET A N 1
ATOM 791 C CA . MET A 1 95 ? -20.279 18.718 33.519 1.00 76.69 95 MET A CA 1
ATOM 792 C C . MET A 1 95 ? -21.712 18.402 33.968 1.00 76.69 95 MET A C 1
ATOM 794 O O . MET A 1 95 ? -22.210 19.027 34.900 1.00 76.69 95 MET A O 1
ATOM 798 N N . ASN A 1 96 ? -22.400 17.465 33.309 1.00 76.25 96 ASN A N 1
ATOM 799 C CA . ASN A 1 96 ? -23.749 17.019 33.667 1.00 76.25 96 ASN A CA 1
ATOM 800 C C . ASN A 1 96 ? -23.969 15.557 33.214 1.00 76.25 96 ASN A C 1
ATOM 802 O O . ASN A 1 96 ? -24.609 15.315 32.181 1.00 76.25 96 ASN A O 1
ATOM 806 N N . PRO A 1 97 ? -23.392 14.578 33.937 1.00 73.50 97 PRO A N 1
ATOM 807 C CA . PRO A 1 97 ? -23.352 13.185 33.512 1.00 73.50 97 PRO A CA 1
ATOM 808 C C . PRO A 1 97 ? -24.760 12.604 33.346 1.00 73.50 97 PRO A C 1
ATOM 810 O O . PRO A 1 97 ? -25.488 12.372 34.307 1.00 73.50 97 PRO A O 1
ATOM 813 N N . GLN A 1 98 ? -25.127 12.324 32.096 1.00 76.81 98 GLN A N 1
ATOM 814 C CA . GLN A 1 98 ? -26.350 11.609 31.741 1.00 76.81 98 GLN A CA 1
ATOM 815 C C . GLN A 1 98 ? -26.003 10.207 31.245 1.00 76.81 98 GLN A C 1
ATOM 817 O O . GLN A 1 98 ? -25.117 10.042 30.403 1.00 76.81 98 GLN A O 1
ATOM 822 N N . THR A 1 99 ? -26.757 9.205 31.698 1.00 78.75 99 THR A N 1
ATOM 823 C CA . THR A 1 99 ? -26.601 7.799 31.283 1.00 78.75 99 THR A CA 1
ATOM 824 C C . THR A 1 99 ? -26.619 7.637 29.766 1.00 78.75 99 THR A C 1
ATOM 826 O O . THR A 1 99 ? -25.755 6.965 29.222 1.00 78.75 99 THR A O 1
ATOM 829 N N . LYS A 1 100 ? -27.499 8.356 29.057 1.00 79.25 100 LYS A N 1
ATOM 830 C CA . LYS A 1 100 ? -27.557 8.344 27.583 1.00 79.25 100 LYS A CA 1
ATOM 831 C C . LYS A 1 100 ? -26.265 8.836 26.915 1.00 79.25 100 LYS A C 1
ATOM 833 O O . LYS A 1 100 ? -25.859 8.297 25.887 1.00 79.25 100 LYS A O 1
ATOM 838 N N . THR A 1 101 ? -25.617 9.854 27.484 1.00 76.50 101 THR A N 1
ATOM 839 C CA . THR A 1 101 ? -24.337 10.377 26.980 1.00 76.50 101 THR A CA 1
ATOM 840 C C . THR A 1 101 ? -23.219 9.368 27.221 1.00 76.50 101 THR A C 1
ATOM 842 O O . THR A 1 101 ? -22.431 9.105 26.313 1.00 76.50 101 THR A O 1
ATOM 845 N N . PHE A 1 102 ? -23.194 8.752 28.406 1.00 78.81 102 PHE A N 1
ATOM 846 C CA . PHE A 1 102 ? -22.253 7.681 28.727 1.00 78.81 102 PHE A CA 1
ATOM 847 C C . PHE A 1 102 ? -22.444 6.462 27.816 1.00 78.81 102 PHE A C 1
ATOM 849 O O . PHE A 1 102 ? -21.475 5.984 27.238 1.00 78.81 102 PHE A O 1
ATOM 856 N N . ASP A 1 103 ? -23.681 6.008 27.607 1.00 81.50 103 ASP A N 1
ATOM 857 C CA . ASP A 1 103 ? -23.998 4.881 26.725 1.00 81.50 103 ASP A CA 1
ATOM 858 C C . ASP A 1 103 ? -23.575 5.139 25.275 1.00 81.50 103 ASP A C 1
ATOM 860 O O . ASP A 1 103 ? -23.040 4.241 24.626 1.00 81.50 103 ASP A O 1
ATOM 864 N N . SER A 1 104 ? -23.739 6.372 24.779 1.00 79.56 104 SER A N 1
ATOM 865 C CA . SER A 1 104 ? -23.263 6.758 23.445 1.00 79.56 104 SER A CA 1
ATOM 866 C C . SER A 1 104 ? -21.740 6.762 23.326 1.00 79.56 104 SER A C 1
ATOM 868 O O . SER A 1 104 ? -21.243 6.530 22.231 1.00 79.56 104 SER A O 1
ATOM 870 N N . ILE A 1 105 ? -20.996 7.088 24.383 1.00 80.44 105 ILE A N 1
ATOM 871 C CA . ILE A 1 105 ? -19.526 7.034 24.355 1.00 80.44 105 ILE A CA 1
ATOM 872 C C . ILE A 1 105 ? -19.075 5.579 24.502 1.00 80.44 105 ILE A C 1
ATOM 874 O O . ILE A 1 105 ? -18.223 5.112 23.750 1.00 80.44 105 ILE A O 1
ATOM 878 N N . ARG A 1 106 ? -19.711 4.824 25.402 1.00 81.75 106 ARG A N 1
ATOM 879 C CA . ARG A 1 106 ? -19.475 3.392 25.605 1.00 81.75 106 ARG A CA 1
ATOM 880 C C . ARG A 1 106 ? -19.668 2.599 24.312 1.00 81.75 106 ARG A C 1
ATOM 882 O O . ARG A 1 106 ? -18.852 1.732 24.015 1.00 81.75 106 ARG A O 1
ATOM 889 N N . SER A 1 107 ? -20.695 2.905 23.519 1.00 83.31 107 SER A N 1
ATOM 890 C CA . SER A 1 107 ? -20.905 2.233 22.233 1.00 83.31 107 SER A CA 1
ATOM 891 C C . SER A 1 107 ? -19.787 2.505 21.223 1.00 83.31 107 SER A C 1
ATOM 893 O O . SER A 1 107 ? -19.479 1.622 20.435 1.00 83.31 107 SER A O 1
ATOM 895 N N . VAL A 1 108 ? -19.132 3.670 21.268 1.00 83.12 108 VAL A N 1
ATOM 896 C CA . VAL A 1 108 ? -17.960 3.975 20.426 1.00 83.12 108 VAL A CA 1
ATOM 897 C C . VAL A 1 108 ? -16.716 3.231 20.908 1.00 83.12 108 VAL A C 1
ATOM 899 O O . VAL A 1 108 ? -15.935 2.758 20.089 1.00 83.12 108 VAL A O 1
ATOM 902 N N . LEU A 1 109 ? -16.532 3.119 22.225 1.00 83.06 109 LEU A N 1
ATOM 903 C CA . LEU A 1 109 ? -15.373 2.443 22.813 1.00 83.06 109 LEU A CA 1
ATOM 904 C C . LEU A 1 109 ? -15.397 0.928 22.563 1.00 83.06 109 LEU A C 1
ATOM 906 O O . LEU A 1 109 ? -14.364 0.342 22.251 1.00 83.06 109 LEU A O 1
ATOM 910 N N . TYR A 1 110 ? -16.571 0.302 22.687 1.00 86.06 110 TYR A N 1
ATOM 911 C CA . TYR A 1 110 ? -16.700 -1.161 22.673 1.00 86.06 110 TYR A CA 1
ATOM 912 C C . TYR A 1 110 ? -17.432 -1.724 21.451 1.00 86.06 110 TYR A C 1
ATOM 914 O O . TYR A 1 110 ? -17.441 -2.942 21.249 1.00 86.06 110 TYR A O 1
ATOM 922 N N . GLY A 1 111 ? -18.073 -0.868 20.656 1.00 90.00 111 GLY A N 1
ATOM 923 C CA . GLY A 1 111 ? -18.771 -1.268 19.442 1.00 90.00 111 GLY A CA 1
ATOM 924 C C . GLY A 1 111 ? -17.806 -1.649 18.326 1.00 90.00 111 GLY A C 1
ATOM 925 O O . GLY A 1 111 ? -16.705 -1.110 18.215 1.00 90.00 111 GLY A O 1
ATOM 926 N N . LYS A 1 112 ? -18.249 -2.581 17.477 1.00 94.44 112 LYS A N 1
ATOM 927 C CA . LYS A 1 112 ? -17.551 -2.892 16.230 1.00 94.44 112 LYS A CA 1
ATOM 928 C C . LYS A 1 112 ? -17.630 -1.689 15.295 1.00 94.44 112 LYS A C 1
ATOM 930 O O . LYS A 1 112 ? -18.698 -1.095 15.149 1.00 94.44 112 LYS A O 1
ATOM 935 N N . ILE A 1 113 ? -16.519 -1.365 14.651 1.00 94.81 113 ILE A N 1
ATOM 936 C CA . ILE A 1 113 ? -16.434 -0.287 13.672 1.00 94.81 113 ILE A CA 1
ATOM 937 C C . ILE A 1 113 ? -16.949 -0.820 12.327 1.00 94.81 113 ILE A C 1
ATOM 939 O O . ILE A 1 113 ? -16.404 -1.809 11.825 1.00 94.81 113 ILE A O 1
ATOM 943 N N . PRO A 1 114 ? -17.988 -0.204 11.733 1.00 93.81 114 PRO A N 1
ATOM 944 C CA . PRO A 1 114 ? -18.461 -0.572 10.402 1.00 93.81 114 PRO A CA 1
ATOM 945 C C . PRO A 1 114 ? -17.384 -0.360 9.336 1.00 93.81 114 PRO A C 1
ATOM 947 O O . PRO A 1 114 ? -16.542 0.534 9.461 1.00 93.81 114 PRO A O 1
ATOM 950 N N . ARG A 1 115 ? -17.450 -1.136 8.251 1.00 95.44 115 ARG A N 1
ATOM 951 C CA . ARG A 1 115 ? -16.504 -1.044 7.130 1.00 95.44 115 ARG A CA 1
ATOM 952 C C . ARG A 1 115 ? -16.421 0.373 6.575 1.00 95.44 115 ARG A C 1
ATOM 954 O O . ARG A 1 115 ? -15.328 0.896 6.392 1.00 95.44 115 ARG A O 1
ATOM 961 N N . GLU A 1 116 ? -17.568 1.004 6.363 1.00 94.62 116 GLU A N 1
ATOM 962 C CA . GLU A 1 116 ? -17.686 2.335 5.766 1.00 94.62 116 GLU A CA 1
ATOM 963 C C . GLU A 1 116 ? -17.023 3.409 6.635 1.00 94.62 116 GLU A C 1
ATOM 965 O O . GLU A 1 116 ? -16.453 4.368 6.114 1.00 94.62 116 GLU A O 1
ATOM 970 N N . GLU A 1 117 ? -17.067 3.245 7.960 1.00 93.75 117 GLU A N 1
ATOM 971 C CA . GLU A 1 117 ? -16.387 4.140 8.894 1.00 93.75 117 GLU A CA 1
ATOM 972 C C . GLU A 1 117 ? -14.882 3.873 8.924 1.00 93.75 117 GLU A C 1
ATOM 974 O O . GLU A 1 117 ? -14.093 4.816 8.854 1.00 93.75 117 GLU A O 1
ATOM 979 N N . LEU A 1 118 ? -14.466 2.604 8.955 1.00 95.50 118 LEU A N 1
ATOM 980 C CA . LEU A 1 118 ? -13.052 2.231 8.962 1.00 95.50 118 LEU A CA 1
ATOM 981 C C . LEU A 1 118 ? -12.328 2.700 7.690 1.00 95.50 118 LEU A C 1
ATOM 983 O O . LEU A 1 118 ? -11.229 3.256 7.771 1.00 95.50 118 LEU A O 1
ATOM 987 N N . SER A 1 119 ? -12.973 2.568 6.527 1.00 95.94 119 SER A N 1
ATOM 988 C CA . SER A 1 119 ? -12.450 3.001 5.224 1.00 95.94 119 SER A CA 1
ATOM 989 C C . SER A 1 119 ? -12.192 4.509 5.123 1.00 95.94 119 SER A C 1
ATOM 991 O O . SER A 1 119 ? -11.488 4.949 4.218 1.00 95.94 119 SER A O 1
ATOM 993 N N . LYS A 1 120 ? -12.704 5.340 6.040 1.00 95.12 120 LYS A N 1
ATOM 994 C CA . LYS A 1 120 ? -12.354 6.774 6.072 1.00 95.12 120 LYS A CA 1
ATOM 995 C C . LYS A 1 120 ? -10.921 7.012 6.549 1.00 95.12 120 LYS A C 1
ATOM 997 O O . LYS A 1 120 ? -10.333 8.036 6.200 1.00 95.12 120 LYS A O 1
ATOM 1002 N N . TYR A 1 121 ? -10.380 6.082 7.334 1.00 95.06 121 TYR A N 1
ATOM 1003 C CA . TYR A 1 121 ? -9.055 6.166 7.951 1.00 95.06 121 TYR A CA 1
ATOM 1004 C C . TYR A 1 121 ? -8.060 5.205 7.301 1.00 95.06 121 TYR A C 1
ATOM 1006 O O . TYR A 1 121 ? -6.889 5.545 7.159 1.00 95.06 121 TYR A O 1
ATOM 1014 N N . LEU A 1 122 ? -8.536 4.037 6.868 1.00 96.69 122 LEU A N 1
ATOM 1015 C CA . LEU A 1 122 ? -7.763 3.029 6.150 1.00 96.69 122 LEU A CA 1
ATOM 1016 C C . LEU A 1 122 ? -8.174 3.017 4.682 1.00 96.69 122 LEU A C 1
ATOM 1018 O O . LEU A 1 122 ? -9.074 2.283 4.27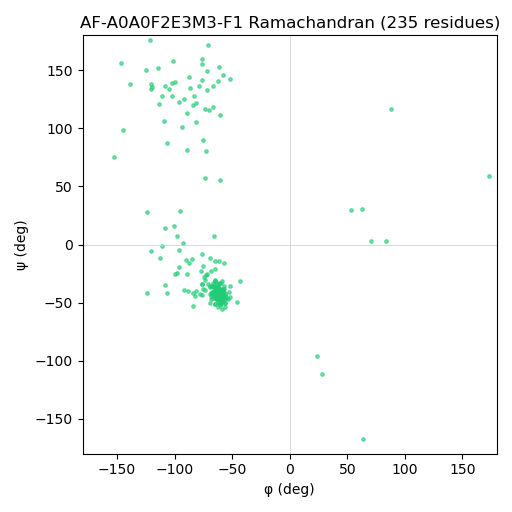5 1.00 96.69 122 LEU A O 1
ATOM 1022 N N . LYS A 1 123 ? -7.519 3.865 3.893 1.00 96.00 123 LYS A N 1
ATOM 1023 C CA . LYS A 1 123 ? -7.753 3.976 2.452 1.00 96.00 123 LYS A CA 1
ATOM 1024 C C . LYS A 1 123 ? -6.485 4.326 1.704 1.00 96.00 123 LYS A C 1
ATOM 1026 O O . LYS A 1 123 ? -5.573 4.952 2.248 1.00 96.00 123 LYS A O 1
ATOM 1031 N N . PHE A 1 124 ? -6.478 3.967 0.431 1.00 96.94 124 PHE A N 1
ATOM 1032 C CA . PHE A 1 124 ? -5.504 4.473 -0.511 1.00 96.94 124 PHE A CA 1
ATOM 1033 C C . PHE A 1 124 ? -5.613 5.994 -0.671 1.00 96.94 124 PHE A C 1
ATOM 1035 O O . PHE A 1 124 ? -6.704 6.565 -0.720 1.00 96.94 124 PHE A O 1
ATOM 1042 N N . GLU A 1 125 ? -4.457 6.635 -0.776 1.00 95.06 125 GLU A N 1
ATOM 1043 C CA . GLU A 1 125 ? -4.282 8.029 -1.167 1.00 95.06 125 GLU A CA 1
ATOM 1044 C C . GLU A 1 125 ? -3.072 8.061 -2.104 1.00 95.06 125 GLU A C 1
ATOM 1046 O O . GLU A 1 125 ? -2.078 7.403 -1.816 1.00 95.06 125 GLU A O 1
ATOM 1051 N N . PHE A 1 126 ? -3.113 8.823 -3.198 1.00 90.31 126 PHE A N 1
ATOM 1052 C CA . PHE A 1 126 ? -1.978 8.887 -4.128 1.00 90.31 126 PHE A CA 1
ATOM 1053 C C . PHE A 1 126 ? -0.659 9.210 -3.408 1.00 90.31 126 PHE A C 1
ATOM 1055 O O . PHE A 1 126 ? -0.634 10.013 -2.470 1.00 90.31 126 PHE A O 1
ATOM 1062 N N . LEU A 1 127 ? 0.431 8.579 -3.858 1.00 88.44 127 LEU A N 1
ATOM 1063 C CA . LEU A 1 127 ? 1.749 8.557 -3.205 1.00 88.44 127 LEU A CA 1
ATOM 1064 C C . LEU A 1 127 ? 2.514 9.894 -3.326 1.00 88.44 127 LEU A C 1
ATOM 1066 O O . LEU A 1 127 ? 3.635 9.966 -3.825 1.00 88.44 127 LEU A O 1
ATOM 1070 N N . HIS A 1 128 ? 1.902 10.979 -2.861 1.00 86.38 128 HIS A N 1
ATOM 1071 C CA . HIS A 1 128 ? 2.545 12.277 -2.681 1.00 86.38 128 HIS A CA 1
ATOM 1072 C C . HIS A 1 128 ? 3.434 12.279 -1.426 1.00 86.38 128 HIS A C 1
ATOM 1074 O O . HIS A 1 128 ? 3.228 11.491 -0.502 1.00 86.38 128 HIS A O 1
ATOM 1080 N N . ASP A 1 129 ? 4.391 13.206 -1.350 1.00 85.06 129 ASP A N 1
ATOM 1081 C CA . ASP A 1 129 ? 5.391 13.246 -0.270 1.00 85.06 129 ASP A CA 1
ATOM 1082 C C . ASP A 1 129 ? 4.806 13.315 1.132 1.00 85.06 129 ASP A C 1
ATOM 1084 O O . ASP A 1 129 ? 5.253 12.607 2.033 1.00 85.06 129 ASP A O 1
ATOM 1088 N N . ASN A 1 130 ? 3.792 14.152 1.326 1.00 89.19 130 ASN A N 1
ATOM 1089 C CA . ASN A 1 130 ? 3.102 14.241 2.606 1.00 89.19 130 ASN A CA 1
ATOM 1090 C C . ASN A 1 130 ? 2.383 12.927 2.947 1.00 89.19 130 ASN A C 1
ATOM 1092 O O . ASN A 1 130 ? 2.387 12.504 4.099 1.00 89.19 130 ASN A O 1
ATOM 1096 N N . LYS A 1 131 ? 1.813 12.232 1.956 1.00 93.00 131 LYS A N 1
ATOM 1097 C CA . LYS A 1 131 ? 1.136 10.949 2.175 1.00 93.00 131 LYS A CA 1
ATOM 1098 C C . LYS A 1 131 ? 2.124 9.855 2.553 1.00 93.00 131 LYS A C 1
ATOM 1100 O O . LYS A 1 131 ? 1.863 9.128 3.507 1.00 93.00 131 LYS A O 1
ATOM 1105 N N . LEU A 1 132 ? 3.264 9.770 1.873 1.00 89.75 132 LEU A N 1
ATOM 1106 C CA . LEU A 1 132 ? 4.328 8.819 2.206 1.00 89.75 132 LEU A CA 1
ATOM 1107 C C . LEU A 1 132 ? 4.899 9.043 3.615 1.00 89.75 132 LEU A C 1
ATOM 1109 O O . LEU A 1 132 ? 5.255 8.075 4.277 1.00 89.75 132 LEU A O 1
ATOM 1113 N N . LYS A 1 133 ? 4.950 10.295 4.090 1.00 89.44 133 LYS A N 1
ATOM 1114 C CA . LYS A 1 133 ? 5.525 10.655 5.399 1.00 89.44 133 LYS A CA 1
ATOM 1115 C C . LYS A 1 133 ? 4.537 10.628 6.565 1.00 89.44 133 LYS A C 1
ATOM 1117 O O . LYS A 1 133 ? 4.964 10.462 7.702 1.00 89.44 133 LYS A O 1
ATOM 1122 N N . GLU A 1 134 ? 3.243 10.812 6.311 1.00 90.06 134 GLU A N 1
ATOM 1123 C CA . GLU A 1 134 ? 2.244 10.979 7.380 1.00 90.06 134 GLU A CA 1
ATOM 1124 C C . GLU A 1 134 ? 1.104 9.962 7.307 1.00 90.06 134 GLU A C 1
ATOM 1126 O O . GLU A 1 134 ? 0.677 9.444 8.334 1.00 90.06 134 GLU A O 1
ATOM 1131 N N . HIS A 1 135 ? 0.597 9.666 6.107 1.00 94.88 135 HIS A N 1
ATOM 1132 C CA . HIS A 1 135 ? -0.577 8.804 5.921 1.00 94.88 135 HIS A CA 1
ATOM 1133 C C . HIS A 1 135 ? -0.209 7.322 5.916 1.00 94.88 135 HIS A C 1
ATOM 1135 O O . HIS A 1 135 ? -0.765 6.530 6.673 1.00 94.88 135 HIS A O 1
ATOM 1141 N N . TYR A 1 136 ? 0.751 6.943 5.078 1.00 96.19 136 TYR A N 1
ATOM 1142 C CA . TYR A 1 136 ? 1.162 5.552 4.930 1.00 96.19 136 TYR A CA 1
ATOM 1143 C C . TYR A 1 136 ? 1.841 4.958 6.167 1.00 96.19 136 TYR A C 1
ATOM 1145 O O . TYR A 1 136 ? 1.540 3.807 6.462 1.00 96.19 136 TYR A O 1
ATOM 1153 N N . PRO A 1 137 ? 2.658 5.691 6.947 1.00 96.31 137 PRO A N 1
ATOM 1154 C CA . PRO A 1 137 ? 3.206 5.153 8.189 1.00 96.31 137 PRO A CA 1
ATOM 1155 C C . PRO A 1 137 ? 2.114 4.750 9.186 1.00 96.31 137 PRO A C 1
ATOM 1157 O O . PRO A 1 137 ? 2.214 3.698 9.809 1.00 96.31 137 PRO A O 1
ATOM 1160 N N . ASP A 1 138 ? 1.039 5.540 9.289 1.00 96.50 138 ASP A N 1
ATOM 1161 C CA . ASP A 1 138 ? -0.118 5.208 10.127 1.00 96.50 138 ASP A CA 1
ATOM 1162 C C . ASP A 1 138 ? -0.821 3.929 9.619 1.00 96.50 138 ASP A C 1
ATOM 1164 O O . ASP A 1 138 ? -1.141 3.030 10.399 1.00 96.50 138 ASP A O 1
ATOM 1168 N N . ILE A 1 139 ? -1.018 3.805 8.299 1.00 97.44 139 ILE A N 1
ATOM 1169 C CA . ILE A 1 139 ? -1.586 2.592 7.684 1.00 97.44 139 ILE A CA 1
ATOM 1170 C C . ILE A 1 139 ? -0.686 1.376 7.917 1.00 97.44 139 ILE A C 1
ATOM 1172 O O . ILE A 1 139 ? -1.182 0.296 8.240 1.00 97.44 139 ILE A O 1
ATOM 1176 N N . PHE A 1 140 ? 0.626 1.525 7.756 1.00 97.50 140 PHE A N 1
ATOM 1177 C CA . PHE A 1 140 ? 1.560 0.416 7.897 1.00 97.50 140 PHE A CA 1
ATOM 1178 C C . PHE A 1 140 ? 1.671 -0.056 9.343 1.00 97.50 140 PHE A C 1
ATOM 1180 O O . PHE A 1 140 ? 1.726 -1.259 9.593 1.00 97.50 140 PHE A O 1
ATOM 1187 N N . GLU A 1 141 ? 1.605 0.862 10.303 1.00 97.25 141 GLU A N 1
ATOM 1188 C CA . GLU A 1 141 ? 1.494 0.507 11.713 1.00 97.25 141 GLU A CA 1
ATOM 1189 C C . GLU A 1 141 ? 0.221 -0.311 11.981 1.00 97.25 141 GLU A C 1
ATOM 1191 O O . GLU A 1 141 ? 0.290 -1.340 12.652 1.00 97.25 141 GLU A O 1
ATOM 1196 N N . GLN A 1 142 ? -0.925 0.085 11.414 1.00 97.38 142 GLN A N 1
ATOM 1197 C CA . GLN A 1 142 ? -2.183 -0.649 11.585 1.00 97.38 142 GLN A CA 1
ATOM 1198 C C . GLN A 1 142 ? -2.155 -2.052 10.968 1.00 97.38 142 GLN A C 1
ATOM 1200 O O . GLN A 1 142 ? -2.632 -3.002 11.590 1.00 97.38 142 GLN A O 1
ATOM 1205 N N . ILE A 1 143 ? -1.647 -2.179 9.742 1.00 97.38 143 ILE A N 1
ATOM 1206 C CA . ILE A 1 143 ? -1.721 -3.427 8.972 1.00 97.38 143 ILE A CA 1
ATOM 1207 C C . ILE A 1 143 ? -0.577 -4.382 9.339 1.00 97.38 143 ILE A C 1
ATOM 1209 O O . ILE A 1 143 ? -0.800 -5.582 9.482 1.00 97.38 143 ILE A O 1
ATOM 1213 N N . PHE A 1 144 ? 0.640 -3.864 9.512 1.00 96.69 144 PHE A N 1
ATOM 1214 C CA . PHE A 1 144 ? 1.861 -4.667 9.652 1.00 96.69 144 PHE A CA 1
ATOM 1215 C C . PHE A 1 144 ? 2.485 -4.615 11.048 1.00 96.69 144 PHE A C 1
ATOM 1217 O O . PHE A 1 144 ? 3.511 -5.260 11.266 1.00 96.69 144 PHE A O 1
ATOM 1224 N N . ASN A 1 145 ? 1.908 -3.852 11.986 1.00 95.38 145 ASN A N 1
ATOM 1225 C CA . ASN A 1 145 ? 2.556 -3.494 13.255 1.00 95.38 145 ASN A CA 1
ATOM 1226 C C . ASN A 1 145 ? 3.948 -2.862 13.049 1.00 95.38 145 ASN A C 1
ATOM 1228 O O . ASN A 1 145 ? 4.832 -3.012 13.890 1.00 95.38 145 ASN A O 1
ATOM 1232 N N . GLU A 1 146 ? 4.160 -2.173 11.923 1.00 96.06 146 GLU A N 1
ATOM 1233 C CA . GLU A 1 146 ? 5.468 -1.638 11.550 1.00 96.06 146 GLU A CA 1
ATOM 1234 C C . GLU A 1 146 ? 5.326 -0.295 10.830 1.00 96.06 146 GLU A C 1
ATOM 1236 O O . GLU A 1 146 ? 5.059 -0.229 9.633 1.00 96.06 146 GLU A O 1
ATOM 1241 N N . ARG A 1 147 ? 5.510 0.796 11.580 1.00 95.38 147 ARG A N 1
ATOM 1242 C CA . ARG A 1 147 ? 5.336 2.165 11.075 1.00 95.38 147 ARG A CA 1
ATOM 1243 C C . ARG A 1 147 ? 6.343 2.536 9.982 1.00 95.38 147 ARG A C 1
ATOM 1245 O O . ARG A 1 147 ? 5.984 3.163 8.991 1.00 95.38 147 ARG A O 1
ATOM 1252 N N . ASP A 1 148 ? 7.592 2.114 10.153 1.00 95.38 148 ASP A N 1
ATOM 1253 C CA . ASP A 1 148 ? 8.714 2.406 9.254 1.00 95.38 148 ASP A CA 1
ATOM 1254 C C . ASP A 1 148 ? 8.962 1.283 8.224 1.00 95.38 148 ASP A C 1
ATOM 1256 O O . ASP A 1 148 ? 10.086 1.102 7.760 1.00 95.38 148 ASP A O 1
ATOM 1260 N N . LEU A 1 149 ? 7.922 0.531 7.837 1.00 96.56 149 LEU A N 1
ATOM 1261 C CA . LEU A 1 149 ? 8.024 -0.649 6.962 1.00 96.56 149 LEU A CA 1
ATOM 1262 C C . LEU A 1 149 ? 8.912 -0.423 5.725 1.00 96.56 149 LEU A C 1
ATOM 1264 O O . LEU A 1 149 ? 9.821 -1.203 5.451 1.00 96.56 149 LEU A O 1
ATOM 1268 N N . LEU A 1 150 ? 8.686 0.667 4.983 1.00 95.81 150 LEU A N 1
ATOM 1269 C CA . LEU A 1 150 ? 9.443 0.960 3.760 1.00 95.81 150 LEU A CA 1
ATOM 1270 C C . LEU A 1 150 ? 10.916 1.309 4.023 1.00 95.81 150 LEU A C 1
ATOM 1272 O O . LEU A 1 150 ? 11.746 1.149 3.129 1.00 95.81 150 LEU A O 1
ATOM 1276 N N . LYS A 1 151 ? 11.268 1.770 5.226 1.00 95.19 151 LYS A N 1
ATOM 1277 C CA . LYS A 1 151 ? 12.670 2.015 5.599 1.00 95.19 151 LYS A CA 1
ATOM 1278 C C . LYS A 1 151 ? 13.420 0.715 5.863 1.00 95.19 151 LYS A C 1
ATOM 1280 O O . LYS A 1 151 ? 14.623 0.661 5.634 1.00 95.19 151 LYS A O 1
ATOM 1285 N N . ASN A 1 152 ? 12.703 -0.319 6.294 1.00 94.56 152 ASN A N 1
ATOM 1286 C CA . ASN A 1 152 ? 13.272 -1.608 6.677 1.00 94.56 152 ASN A CA 1
ATOM 1287 C C . ASN A 1 152 ? 13.369 -2.601 5.507 1.00 94.56 152 ASN A C 1
ATOM 1289 O O . ASN A 1 152 ? 14.071 -3.609 5.603 1.00 94.56 152 ASN A O 1
ATOM 1293 N N . ILE A 1 153 ? 12.710 -2.320 4.379 1.00 95.81 153 ILE A N 1
ATOM 1294 C CA . ILE A 1 153 ? 12.876 -3.092 3.144 1.00 95.81 153 ILE A CA 1
ATOM 1295 C C . ILE A 1 153 ? 14.135 -2.600 2.420 1.00 95.81 153 ILE A C 1
ATOM 1297 O O . ILE A 1 153 ? 14.136 -1.538 1.798 1.00 95.81 153 ILE A O 1
ATOM 1301 N N . ASN A 1 154 ? 15.201 -3.402 2.485 1.00 93.88 154 ASN A N 1
ATOM 1302 C CA . ASN A 1 154 ? 16.466 -3.127 1.806 1.00 93.88 154 ASN A CA 1
ATOM 1303 C C . ASN A 1 154 ? 16.427 -3.582 0.344 1.00 93.88 154 ASN A C 1
ATOM 1305 O O . ASN A 1 154 ? 16.147 -4.746 0.033 1.00 93.88 154 ASN A O 1
ATOM 1309 N N . LEU A 1 155 ? 16.773 -2.674 -0.555 1.00 92.25 155 LEU A N 1
ATOM 1310 C CA . LEU A 1 155 ? 16.900 -2.889 -1.989 1.00 92.25 155 LEU A CA 1
ATOM 1311 C C . LEU A 1 155 ? 18.361 -2.723 -2.392 1.00 92.25 155 LEU A C 1
ATOM 1313 O O . LEU A 1 155 ? 19.108 -1.985 -1.751 1.00 92.25 155 LEU A O 1
ATOM 1317 N N . SER A 1 156 ? 18.750 -3.410 -3.456 1.00 82.50 156 SER A N 1
ATOM 1318 C CA . SER A 1 156 ? 20.073 -3.254 -4.048 1.00 82.50 156 SER A CA 1
ATOM 1319 C C . SER A 1 156 ? 19.913 -2.443 -5.322 1.00 82.50 156 SER A C 1
ATOM 1321 O O . SER A 1 156 ? 18.984 -2.691 -6.092 1.00 82.50 156 SER A O 1
ATOM 1323 N N . ARG A 1 157 ? 20.788 -1.456 -5.498 1.00 74.88 157 ARG A N 1
ATOM 1324 C CA . ARG A 1 157 ? 20.889 -0.657 -6.708 1.00 74.88 157 ARG A CA 1
ATOM 1325 C C . ARG A 1 157 ? 22.280 -0.794 -7.290 1.00 74.88 157 ARG A C 1
ATOM 1327 O O . ARG A 1 157 ? 23.258 -0.630 -6.566 1.00 74.88 157 ARG A O 1
ATOM 1334 N N . TH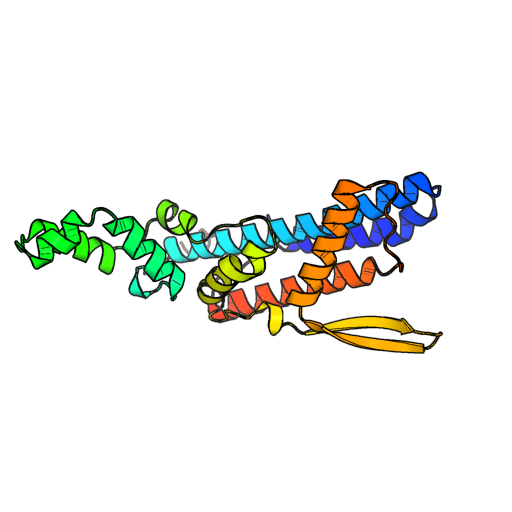R A 1 158 ? 22.365 -1.016 -8.584 1.00 73.81 158 THR A N 1
ATOM 1335 C CA . THR A 1 158 ? 23.626 -1.024 -9.314 1.00 73.81 158 THR A CA 1
ATOM 1336 C C . THR A 1 158 ? 23.838 0.346 -9.946 1.00 73.81 158 THR A C 1
ATOM 1338 O O . THR A 1 158 ? 22.997 0.817 -10.701 1.00 73.81 158 THR A O 1
ATOM 1341 N N . GLU A 1 159 ? 24.942 1.024 -9.648 1.00 67.88 159 GLU A N 1
ATOM 1342 C CA . GLU A 1 159 ? 25.336 2.269 -10.315 1.00 67.88 159 GLU A CA 1
ATOM 1343 C C . GLU A 1 159 ? 26.689 2.091 -11.008 1.00 67.88 159 GLU A C 1
ATOM 1345 O O . GLU A 1 159 ? 27.626 1.528 -10.442 1.00 67.88 159 GLU A O 1
ATOM 1350 N N . MET A 1 160 ? 26.799 2.585 -12.243 1.00 62.81 160 MET A N 1
ATOM 1351 C CA . MET A 1 160 ? 28.051 2.598 -13.000 1.00 62.81 160 MET A CA 1
ATOM 1352 C C . MET A 1 160 ? 28.753 3.939 -12.787 1.00 62.81 160 MET A C 1
ATOM 1354 O O . MET A 1 160 ? 28.400 4.943 -13.404 1.00 62.81 160 MET A O 1
ATOM 1358 N N . LEU A 1 161 ? 29.762 3.965 -11.917 1.00 61.75 161 LEU A N 1
ATOM 1359 C CA . LEU A 1 161 ? 30.548 5.165 -11.618 1.00 61.75 161 LEU A CA 1
ATOM 1360 C C . LEU A 1 161 ? 31.950 5.009 -12.206 1.00 61.75 161 LEU A C 1
ATOM 1362 O O . LEU A 1 161 ? 32.770 4.244 -11.705 1.00 61.75 161 LEU A O 1
ATOM 1366 N N . GLY A 1 162 ? 32.223 5.725 -13.301 1.00 62.91 162 GLY A N 1
ATOM 1367 C CA . GLY A 1 162 ? 33.541 5.710 -13.949 1.00 62.91 162 GLY A CA 1
ATOM 1368 C C . GLY A 1 162 ? 33.957 4.340 -14.503 1.00 62.91 162 GLY A C 1
ATOM 1369 O O . GLY A 1 162 ? 35.143 4.029 -14.514 1.00 62.91 162 GLY A O 1
ATOM 1370 N N . GLY A 1 163 ? 32.995 3.511 -14.926 1.00 66.56 163 GLY A N 1
ATOM 1371 C CA . GLY A 1 163 ? 33.245 2.156 -15.436 1.00 66.56 163 GLY A CA 1
ATOM 1372 C C . GLY A 1 163 ? 33.387 1.077 -14.357 1.00 66.56 163 GLY A C 1
ATOM 1373 O O . GLY A 1 163 ? 33.641 -0.076 -14.695 1.00 66.56 163 GLY A O 1
ATOM 1374 N N . VAL A 1 164 ? 33.211 1.428 -13.078 1.00 66.69 164 VAL A N 1
ATOM 1375 C CA . VAL A 1 164 ? 33.144 0.472 -11.967 1.00 66.69 164 VAL A CA 1
ATOM 1376 C C . VAL A 1 164 ? 31.689 0.286 -11.551 1.00 66.69 164 VAL A C 1
ATOM 1378 O O . VAL A 1 164 ? 30.984 1.257 -11.271 1.00 66.69 164 VAL A O 1
ATOM 1381 N N . GLU A 1 165 ? 31.262 -0.973 -11.497 1.00 72.88 165 GLU A N 1
ATOM 1382 C CA . GLU A 1 165 ? 29.958 -1.365 -10.977 1.00 72.88 165 GLU A CA 1
ATOM 1383 C C . GLU A 1 165 ? 29.962 -1.240 -9.449 1.00 72.88 165 GLU A C 1
ATOM 1385 O O . GLU A 1 165 ? 30.728 -1.911 -8.751 1.00 72.88 165 GLU A O 1
ATOM 1390 N N . LYS A 1 166 ? 29.122 -0.353 -8.918 1.00 76.44 166 LYS A N 1
ATOM 1391 C CA . LYS A 1 166 ? 28.942 -0.165 -7.481 1.00 76.44 166 LYS A CA 1
ATOM 1392 C C . LYS A 1 166 ? 27.533 -0.589 -7.097 1.00 76.44 166 LYS A C 1
ATOM 1394 O O . LYS A 1 166 ? 26.561 -0.011 -7.569 1.00 76.44 166 LYS A O 1
ATOM 1399 N N . VAL A 1 167 ? 27.431 -1.569 -6.202 1.00 77.56 167 VAL A N 1
ATOM 1400 C CA . VAL A 1 167 ? 26.151 -1.958 -5.604 1.00 77.56 167 VAL A CA 1
ATOM 1401 C C . VAL A 1 167 ? 25.926 -1.124 -4.347 1.00 77.56 167 VAL A C 1
ATOM 1403 O O . VAL A 1 167 ? 26.654 -1.250 -3.361 1.00 77.56 167 VAL A O 1
ATOM 1406 N N . GLU A 1 168 ? 24.925 -0.256 -4.382 1.00 81.50 168 GLU A N 1
ATOM 1407 C CA . GLU A 1 168 ? 24.460 0.519 -3.237 1.00 81.50 168 GLU A CA 1
ATOM 1408 C C . GLU A 1 168 ? 23.210 -0.124 -2.632 1.00 81.50 168 GLU A C 1
ATOM 1410 O O . GLU A 1 168 ? 22.317 -0.581 -3.342 1.00 81.50 168 GLU A O 1
ATOM 1415 N N . ASN A 1 169 ? 23.124 -0.147 -1.302 1.00 85.94 169 ASN A N 1
ATOM 1416 C CA . ASN A 1 169 ? 21.898 -0.539 -0.616 1.00 85.94 169 ASN A CA 1
ATOM 1417 C C . ASN A 1 169 ? 21.056 0.707 -0.340 1.00 85.94 169 ASN A C 1
ATOM 1419 O O . ASN A 1 169 ? 21.532 1.651 0.293 1.00 85.94 169 ASN A O 1
ATOM 1423 N N . ILE A 1 170 ? 19.804 0.695 -0.788 1.00 91.94 170 ILE A N 1
ATOM 1424 C CA . ILE A 1 170 ? 18.839 1.775 -0.564 1.00 91.94 170 ILE A CA 1
ATOM 1425 C C . ILE A 1 170 ? 17.575 1.215 0.086 1.00 91.94 170 ILE A C 1
ATOM 1427 O O . ILE A 1 170 ? 17.209 0.063 -0.142 1.00 91.94 170 ILE A O 1
ATOM 1431 N N . SER A 1 171 ? 16.881 2.019 0.889 1.00 94.38 171 SER A N 1
ATOM 1432 C CA . SER A 1 171 ? 15.578 1.616 1.420 1.00 94.38 171 SER A CA 1
ATOM 1433 C C . SER A 1 171 ? 14.482 1.739 0.357 1.00 94.38 171 SER A C 1
ATOM 1435 O O . SER A 1 171 ? 14.575 2.559 -0.564 1.00 94.38 171 SER A O 1
ATOM 1437 N N . ALA A 1 172 ? 13.405 0.966 0.506 1.00 95.25 172 ALA A N 1
ATOM 1438 C CA . ALA A 1 172 ? 12.226 1.087 -0.348 1.00 95.25 172 ALA A CA 1
ATOM 1439 C C . ALA A 1 172 ? 11.587 2.482 -0.277 1.00 95.25 172 ALA A C 1
ATOM 1441 O O . ALA A 1 172 ? 11.087 2.973 -1.286 1.00 95.25 172 ALA A O 1
ATOM 1442 N N . GLU A 1 173 ? 11.646 3.152 0.878 1.00 93.94 173 GLU A N 1
ATOM 1443 C CA . GLU A 1 173 ? 11.190 4.541 1.023 1.00 93.94 173 GLU A CA 1
ATOM 1444 C C . GLU A 1 173 ? 11.962 5.481 0.084 1.00 93.94 173 GLU A C 1
ATOM 1446 O O . GLU A 1 173 ? 11.356 6.212 -0.702 1.00 93.94 173 GLU A O 1
ATOM 1451 N N . VAL A 1 174 ? 13.299 5.425 0.118 1.00 91.94 174 VAL A N 1
ATOM 1452 C CA . VAL A 1 174 ? 14.160 6.254 -0.741 1.00 91.94 174 VAL A CA 1
ATOM 1453 C C . VAL A 1 174 ? 13.935 5.920 -2.215 1.00 91.94 174 VAL A C 1
ATOM 1455 O O . VAL A 1 174 ? 13.849 6.826 -3.044 1.00 91.94 174 VAL A O 1
ATOM 1458 N N . PHE A 1 175 ? 13.797 4.636 -2.545 1.00 93.19 175 PHE A N 1
ATOM 1459 C CA . PHE A 1 175 ? 13.491 4.183 -3.900 1.00 93.19 175 PHE A CA 1
ATOM 1460 C C . PHE A 1 175 ? 12.161 4.752 -4.421 1.00 93.19 175 PHE A C 1
ATOM 1462 O O . PHE A 1 175 ? 12.133 5.332 -5.507 1.00 93.19 175 PHE A O 1
ATOM 1469 N N . ILE A 1 176 ? 11.075 4.649 -3.646 1.00 93.56 176 ILE A N 1
ATOM 1470 C CA . ILE A 1 176 ? 9.745 5.138 -4.044 1.00 93.56 176 ILE A CA 1
ATOM 1471 C C . ILE A 1 176 ? 9.743 6.663 -4.201 1.00 93.56 176 ILE A C 1
ATOM 1473 O O . ILE A 1 176 ? 9.157 7.164 -5.161 1.00 93.56 176 ILE A O 1
ATOM 1477 N N . LEU A 1 177 ? 10.412 7.402 -3.307 1.00 90.00 177 LEU A N 1
ATOM 1478 C CA . LEU A 1 177 ? 10.535 8.862 -3.411 1.00 90.00 177 LEU A CA 1
ATOM 1479 C C . LEU A 1 177 ? 11.269 9.278 -4.692 1.00 90.00 177 LEU A C 1
ATOM 1481 O O . LEU A 1 177 ? 10.780 10.136 -5.421 1.00 90.00 177 LEU A O 1
ATOM 1485 N N . ARG A 1 178 ? 12.385 8.618 -5.023 1.00 88.25 178 ARG A N 1
ATOM 1486 C CA . ARG A 1 178 ? 13.106 8.865 -6.285 1.00 88.25 178 ARG A CA 1
ATOM 1487 C C . ARG A 1 178 ? 12.252 8.524 -7.506 1.00 88.25 178 ARG A C 1
ATOM 1489 O O . ARG A 1 178 ? 12.246 9.260 -8.487 1.00 88.25 178 ARG A O 1
ATOM 1496 N N . TYR A 1 179 ? 11.506 7.421 -7.458 1.00 89.94 179 TYR A N 1
ATOM 1497 C CA . TYR A 1 179 ? 10.616 7.049 -8.558 1.00 89.94 179 TYR A CA 1
ATOM 1498 C C . TYR A 1 179 ? 9.466 8.045 -8.741 1.00 89.94 179 TYR A C 1
ATOM 1500 O O . TYR A 1 179 ? 9.041 8.320 -9.862 1.00 89.94 179 TYR A O 1
ATOM 1508 N N . ARG A 1 180 ? 8.965 8.622 -7.646 1.00 88.62 180 ARG A N 1
ATOM 1509 C CA . ARG A 1 180 ? 7.970 9.697 -7.690 1.00 88.62 180 ARG A CA 1
ATOM 1510 C C . ARG A 1 180 ? 8.506 10.914 -8.444 1.00 88.62 180 ARG A C 1
ATOM 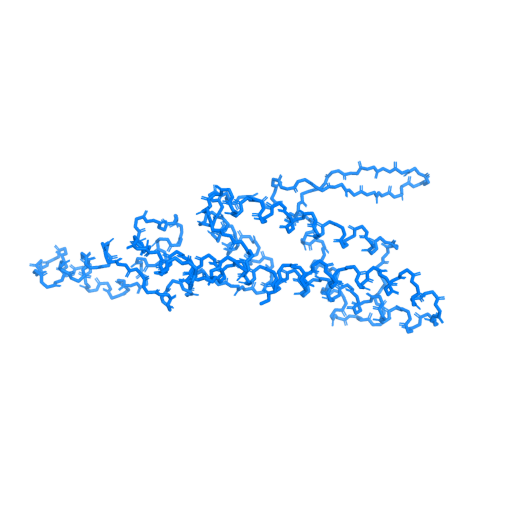1512 O O . ARG A 1 180 ? 7.766 11.499 -9.230 1.00 88.62 180 ARG A O 1
ATOM 1519 N N . ASP A 1 181 ? 9.773 11.270 -8.243 1.00 86.50 181 ASP A N 1
ATOM 1520 C CA . ASP A 1 181 ? 10.415 12.355 -8.992 1.00 86.50 181 ASP A CA 1
ATOM 1521 C C . ASP A 1 181 ? 10.465 12.040 -10.493 1.00 86.50 181 ASP A C 1
ATOM 1523 O O . ASP A 1 181 ? 10.074 12.883 -11.294 1.00 86.50 181 ASP A O 1
ATOM 1527 N N . ILE A 1 182 ? 10.811 10.803 -10.872 1.00 87.69 182 ILE A N 1
ATOM 1528 C CA . ILE A 1 182 ? 10.735 10.327 -12.267 1.00 87.69 182 ILE A CA 1
ATOM 1529 C C . ILE A 1 182 ? 9.313 10.488 -12.821 1.00 87.69 182 ILE A C 1
ATOM 1531 O O . ILE A 1 182 ? 9.123 11.084 -13.880 1.00 87.69 182 ILE A O 1
ATOM 1535 N N . ARG A 1 183 ? 8.294 10.013 -12.093 1.00 87.00 183 ARG A N 1
ATOM 1536 C CA . ARG A 1 183 ? 6.882 10.152 -12.487 1.00 87.00 183 ARG A CA 1
ATOM 1537 C C . ARG A 1 183 ? 6.495 11.617 -12.692 1.00 87.00 183 ARG A C 1
ATOM 1539 O O . ARG A 1 183 ? 5.816 11.932 -13.667 1.00 87.00 183 ARG A O 1
ATOM 1546 N N . ASN A 1 184 ? 6.894 12.495 -11.775 1.00 86.56 184 ASN A N 1
ATOM 1547 C CA . ASN A 1 184 ? 6.594 13.922 -11.849 1.00 86.56 184 ASN A CA 1
ATOM 1548 C C . ASN A 1 184 ? 7.262 14.561 -13.072 1.00 86.56 184 ASN A C 1
ATOM 1550 O O . ASN A 1 184 ? 6.600 15.287 -13.811 1.00 86.56 184 ASN A O 1
ATOM 1554 N N . SER A 1 185 ? 8.531 14.246 -13.333 1.00 87.25 185 SER A N 1
ATOM 1555 C CA . SER A 1 185 ? 9.240 14.727 -14.521 1.00 87.25 185 SER A CA 1
ATOM 1556 C C . SER A 1 185 ? 8.579 14.245 -15.813 1.00 87.25 185 SER A C 1
ATOM 1558 O O . SER A 1 185 ? 8.347 15.050 -16.712 1.00 87.25 185 SER A O 1
ATOM 1560 N N . ILE A 1 186 ? 8.162 12.975 -15.883 1.00 86.94 186 ILE A N 1
ATOM 1561 C CA . ILE A 1 186 ? 7.390 12.449 -17.021 1.00 86.94 186 ILE A CA 1
ATOM 1562 C C . ILE A 1 186 ? 6.060 13.198 -17.175 1.00 86.94 186 ILE A C 1
ATOM 1564 O O . ILE A 1 186 ? 5.675 13.545 -18.287 1.00 86.94 186 ILE A O 1
ATOM 1568 N N . ALA A 1 187 ? 5.348 13.485 -16.085 1.00 84.00 187 ALA A N 1
ATOM 1569 C CA . ALA A 1 187 ? 4.077 14.206 -16.155 1.00 84.00 187 ALA A CA 1
ATOM 1570 C C . ALA A 1 187 ? 4.234 15.651 -16.670 1.00 84.00 187 ALA A C 1
ATOM 1572 O O . ALA A 1 187 ? 3.323 16.166 -17.318 1.00 84.00 187 ALA A O 1
ATOM 1573 N N . HIS A 1 188 ? 5.372 16.299 -16.399 1.00 82.19 188 HIS A N 1
ATOM 1574 C CA . HIS A 1 188 ? 5.643 17.678 -16.813 1.00 82.19 188 HIS A CA 1
ATOM 1575 C C . HIS A 1 188 ? 6.281 17.794 -18.201 1.00 82.19 188 HIS A C 1
ATOM 1577 O O . HIS A 1 188 ? 5.919 18.690 -18.964 1.00 82.19 188 HIS A O 1
ATOM 1583 N N . GLU A 1 189 ? 7.215 16.906 -18.536 1.00 79.81 189 GLU A N 1
ATOM 1584 C CA . GLU A 1 189 ? 8.067 17.032 -19.724 1.00 79.81 189 GLU A CA 1
ATOM 1585 C C . GLU A 1 189 ? 7.935 15.857 -20.701 1.00 79.81 189 GLU A C 1
ATOM 1587 O O . GLU A 1 189 ? 8.472 15.938 -21.802 1.00 79.81 189 GLU A O 1
ATOM 1592 N N . ASN A 1 190 ? 7.183 14.811 -20.337 1.00 74.56 190 ASN A N 1
ATOM 1593 C CA . ASN A 1 190 ? 6.872 13.590 -21.089 1.00 74.56 190 ASN A CA 1
ATOM 1594 C C . ASN A 1 190 ? 7.892 13.239 -22.185 1.00 74.56 190 ASN A C 1
ATOM 1596 O O . ASN A 1 190 ? 8.926 12.670 -21.881 1.00 74.56 190 ASN A O 1
ATOM 1600 N N . TYR A 1 191 ? 7.662 13.617 -23.444 1.00 62.50 191 TYR A N 1
ATOM 1601 C CA . TYR A 1 191 ? 8.522 13.255 -24.582 1.00 62.50 191 TYR A CA 1
ATOM 1602 C C . TYR A 1 191 ? 9.951 13.838 -24.544 1.00 62.50 191 TYR A C 1
ATOM 1604 O O . TYR A 1 191 ? 10.802 13.398 -25.309 1.00 62.50 191 TYR A O 1
ATOM 1612 N N . LYS A 1 192 ? 10.229 14.830 -23.688 1.00 66.44 192 LYS A N 1
ATOM 1613 C CA . LYS A 1 192 ? 11.563 15.435 -23.503 1.00 66.44 192 LYS A CA 1
ATOM 1614 C C . LYS A 1 192 ? 12.335 14.841 -22.334 1.00 66.44 192 LYS A C 1
ATOM 1616 O O . LYS A 1 192 ? 13.550 15.010 -22.268 1.00 66.44 192 LYS A O 1
ATOM 1621 N N . PHE A 1 193 ? 11.641 14.185 -21.409 1.00 75.75 193 PHE A N 1
ATOM 1622 C CA . PHE A 1 193 ? 12.280 13.593 -20.250 1.00 75.75 193 PHE A CA 1
ATOM 1623 C C . PHE A 1 193 ? 12.818 12.212 -20.614 1.00 75.75 193 PHE A C 1
ATOM 1625 O O . PHE A 1 193 ? 12.058 11.316 -20.980 1.00 75.75 193 PHE A O 1
ATOM 1632 N N . SER A 1 194 ? 14.130 12.045 -20.480 1.00 67.75 194 SER A N 1
ATOM 1633 C CA . SER A 1 194 ? 14.798 10.752 -20.575 1.00 67.75 194 SER A CA 1
ATOM 1634 C C . SER A 1 194 ? 15.313 10.377 -19.196 1.00 67.75 194 SER A C 1
ATOM 1636 O O . SER A 1 194 ? 16.027 11.156 -18.566 1.00 67.75 194 SER A O 1
ATOM 1638 N N . VAL A 1 195 ? 14.982 9.174 -18.728 1.00 67.38 195 VAL A N 1
ATOM 1639 C CA . VAL A 1 195 ? 15.615 8.629 -17.524 1.00 67.38 195 VAL A CA 1
ATOM 1640 C C . VAL A 1 195 ? 17.065 8.307 -17.872 1.00 67.38 195 VAL A C 1
ATOM 1642 O O . VAL A 1 195 ? 17.335 7.469 -18.730 1.00 67.38 195 VAL A O 1
ATOM 1645 N N . GLU A 1 196 ? 18.005 9.001 -17.234 1.00 56.31 196 GLU A N 1
ATOM 1646 C CA . GLU A 1 196 ? 19.427 8.700 -17.367 1.00 56.31 196 GLU A CA 1
ATOM 1647 C C . GLU A 1 196 ? 19.699 7.320 -16.747 1.00 56.31 196 GLU A C 1
ATOM 1649 O O . GLU A 1 196 ? 19.498 7.116 -15.548 1.00 56.31 196 GLU A O 1
ATOM 1654 N N . ASN A 1 197 ? 20.174 6.391 -17.580 1.00 56.03 197 ASN A N 1
ATOM 1655 C CA . ASN A 1 197 ? 20.435 4.970 -17.321 1.00 56.03 197 ASN A CA 1
ATOM 1656 C C . ASN A 1 197 ? 19.238 4.034 -17.552 1.00 56.03 197 ASN A C 1
ATOM 1658 O O . ASN A 1 197 ? 18.237 4.056 -16.838 1.00 56.03 197 ASN A O 1
ATOM 1662 N N . GLU A 1 198 ? 19.421 3.142 -18.529 1.00 61.78 198 GLU A N 1
ATOM 1663 C CA . GLU A 1 198 ? 18.592 1.997 -18.934 1.00 61.78 198 GLU A CA 1
ATOM 1664 C C . GLU A 1 198 ? 18.409 0.944 -17.810 1.00 61.78 198 GLU A C 1
ATOM 1666 O O . GLU A 1 198 ? 18.707 -0.236 -17.961 1.00 61.78 198 GLU A O 1
ATOM 1671 N N . GLN A 1 199 ? 17.922 1.358 -16.640 1.00 78.25 199 GLN A N 1
ATOM 1672 C CA . GLN A 1 199 ? 17.731 0.513 -15.452 1.00 78.25 199 GLN A CA 1
ATOM 1673 C C . GLN A 1 199 ? 16.275 0.069 -15.281 1.00 78.25 199 GLN A C 1
ATOM 1675 O O . GLN A 1 199 ? 15.872 -0.356 -14.201 1.00 78.25 199 GLN A O 1
ATOM 1680 N N . PHE A 1 200 ? 15.444 0.184 -16.323 1.00 88.38 200 PHE A N 1
ATOM 1681 C CA . PHE A 1 200 ? 14.001 -0.051 -16.221 1.00 88.38 200 PHE A CA 1
ATOM 1682 C C . PHE A 1 200 ? 13.667 -1.405 -15.578 1.00 88.38 200 PHE A C 1
ATOM 1684 O O . PHE A 1 200 ? 12.844 -1.476 -14.666 1.00 88.38 200 PHE A O 1
ATOM 1691 N N . LYS A 1 201 ? 14.357 -2.470 -15.994 1.00 90.19 201 LYS A N 1
ATOM 1692 C CA . LYS A 1 201 ? 14.184 -3.810 -15.427 1.00 90.19 201 LYS A CA 1
ATOM 1693 C C . LYS A 1 201 ? 14.449 -3.853 -13.921 1.00 90.19 201 LYS A C 1
ATOM 1695 O O . LYS A 1 201 ? 13.623 -4.365 -13.173 1.00 90.19 201 LYS A O 1
ATOM 1700 N N . GLU A 1 202 ? 15.548 -3.255 -13.476 1.00 89.69 202 GLU A N 1
ATOM 1701 C CA . GLU A 1 202 ? 15.920 -3.174 -12.061 1.00 89.69 202 GLU A CA 1
ATOM 1702 C C . GLU A 1 202 ? 14.870 -2.405 -11.243 1.00 89.69 202 GLU A C 1
ATOM 1704 O O . GLU A 1 202 ? 14.527 -2.795 -10.125 1.00 89.69 202 GLU A O 1
ATOM 1709 N N . TYR A 1 203 ? 14.282 -1.344 -11.808 1.00 91.12 203 TYR A N 1
ATOM 1710 C CA . TYR A 1 203 ? 13.156 -0.652 -11.181 1.00 91.12 203 TYR A CA 1
ATOM 1711 C C . TYR A 1 203 ? 11.943 -1.571 -10.997 1.00 91.12 203 TYR A C 1
ATOM 1713 O O . TYR A 1 203 ? 11.350 -1.596 -9.915 1.00 91.12 203 TYR A O 1
ATOM 1721 N N . VAL A 1 204 ? 11.573 -2.334 -12.029 1.00 94.31 204 VAL A N 1
ATOM 1722 C CA . VAL A 1 204 ? 10.456 -3.288 -11.952 1.00 94.31 204 VAL A CA 1
ATOM 1723 C C . VAL A 1 204 ? 10.726 -4.360 -10.896 1.00 94.31 204 VAL A C 1
ATOM 1725 O O . VAL A 1 204 ? 9.862 -4.635 -10.061 1.00 94.31 204 VAL A O 1
ATOM 1728 N N . GLU A 1 205 ? 11.926 -4.935 -10.890 1.00 93.75 205 GLU A N 1
ATOM 1729 C CA . GLU A 1 205 ? 12.343 -5.961 -9.930 1.00 93.75 205 GLU A CA 1
ATOM 1730 C C . GLU A 1 205 ? 12.321 -5.435 -8.486 1.00 93.75 205 GLU A C 1
ATOM 1732 O O . GLU A 1 205 ? 11.854 -6.127 -7.575 1.00 93.75 205 GLU A O 1
ATOM 1737 N N . ASN A 1 206 ? 12.727 -4.183 -8.269 1.00 94.94 206 ASN A N 1
ATOM 1738 C CA . ASN A 1 206 ? 12.647 -3.534 -6.963 1.00 94.94 206 ASN A CA 1
ATOM 1739 C C . ASN A 1 206 ? 11.197 -3.349 -6.491 1.00 94.94 206 ASN A C 1
ATOM 1741 O O . ASN A 1 206 ? 10.888 -3.687 -5.346 1.00 94.94 206 ASN A O 1
ATOM 1745 N N . PHE A 1 207 ? 10.272 -2.922 -7.358 1.00 96.19 207 PHE A N 1
ATOM 1746 C CA . PHE A 1 207 ? 8.844 -2.900 -7.006 1.00 96.19 207 PHE A CA 1
ATOM 1747 C C . PHE A 1 207 ? 8.308 -4.294 -6.683 1.00 96.19 207 PHE A C 1
ATOM 1749 O O . PHE A 1 207 ? 7.604 -4.465 -5.687 1.00 96.19 207 PHE A O 1
ATOM 1756 N N . GLN A 1 208 ? 8.660 -5.306 -7.476 1.00 96.19 208 GLN A N 1
ATOM 1757 C CA . GLN A 1 208 ? 8.267 -6.688 -7.200 1.00 96.19 208 GLN A CA 1
ATOM 1758 C C . GLN A 1 208 ? 8.776 -7.163 -5.835 1.00 96.19 208 GLN A C 1
ATOM 1760 O O . GLN A 1 208 ? 8.032 -7.825 -5.110 1.00 96.19 208 GLN A O 1
ATOM 1765 N N . LYS A 1 209 ? 10.014 -6.816 -5.466 1.00 96.31 209 LYS A N 1
ATOM 1766 C CA . LYS A 1 209 ? 10.600 -7.144 -4.162 1.00 96.31 209 LYS A CA 1
ATOM 1767 C C . LYS A 1 209 ? 9.839 -6.480 -3.016 1.00 96.31 209 LYS A C 1
ATOM 1769 O O . LYS A 1 209 ? 9.488 -7.169 -2.062 1.00 96.31 209 LYS A O 1
ATOM 1774 N N . ILE A 1 210 ? 9.524 -5.187 -3.134 1.00 97.56 210 ILE A N 1
ATOM 1775 C CA . ILE A 1 210 ? 8.710 -4.466 -2.142 1.00 97.56 210 ILE A CA 1
ATOM 1776 C C . ILE A 1 210 ? 7.362 -5.169 -1.957 1.00 97.56 210 ILE A C 1
ATOM 1778 O O . ILE A 1 210 ? 6.986 -5.479 -0.830 1.00 97.56 210 ILE A O 1
ATOM 1782 N N . ILE A 1 211 ? 6.659 -5.467 -3.054 1.00 97.06 211 ILE A N 1
ATOM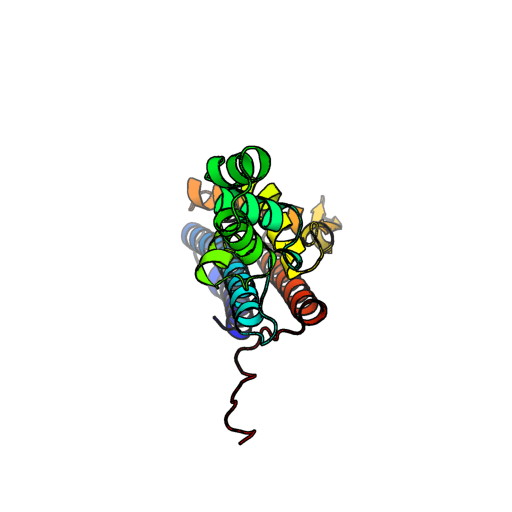 1783 C CA . ILE A 1 211 ? 5.342 -6.118 -3.014 1.00 97.06 211 ILE A CA 1
ATOM 1784 C C . ILE A 1 211 ? 5.412 -7.478 -2.322 1.00 97.06 211 ILE A C 1
ATOM 1786 O O . ILE A 1 211 ? 4.589 -7.747 -1.452 1.00 97.06 211 ILE A O 1
ATOM 1790 N N . LYS A 1 212 ? 6.399 -8.316 -2.659 1.00 96.44 212 LYS A N 1
ATOM 1791 C CA . LYS A 1 212 ? 6.589 -9.625 -2.013 1.00 96.44 212 LYS A CA 1
ATOM 1792 C C . LYS A 1 212 ? 6.798 -9.481 -0.508 1.00 96.44 212 LYS A C 1
ATOM 1794 O O . LYS A 1 212 ? 6.075 -10.100 0.259 1.00 96.44 212 LYS A O 1
ATOM 1799 N N . CYS A 1 213 ? 7.694 -8.587 -0.085 1.00 97.00 213 CYS A N 1
ATOM 1800 C CA . CYS A 1 213 ? 7.917 -8.324 1.337 1.00 97.00 213 CYS A CA 1
ATOM 1801 C C . CYS A 1 213 ? 6.642 -7.848 2.050 1.00 97.00 213 CYS A C 1
ATOM 1803 O O . CYS A 1 213 ? 6.382 -8.257 3.180 1.00 97.00 213 CYS A O 1
ATOM 1805 N N . MET A 1 214 ? 5.841 -6.996 1.402 1.00 97.69 214 MET A N 1
ATOM 1806 C CA . MET A 1 214 ? 4.567 -6.539 1.961 1.00 97.69 214 MET A CA 1
ATOM 1807 C C . MET A 1 214 ? 3.543 -7.675 2.057 1.00 97.69 214 MET A C 1
ATOM 1809 O O . MET A 1 214 ? 2.862 -7.761 3.072 1.00 97.69 214 MET A O 1
ATOM 1813 N N . ILE A 1 215 ? 3.446 -8.553 1.057 1.00 96.38 215 ILE A N 1
ATOM 1814 C CA . ILE A 1 215 ? 2.560 -9.729 1.090 1.00 96.38 215 ILE A CA 1
ATOM 1815 C C . ILE A 1 215 ? 2.969 -10.669 2.225 1.00 96.38 215 ILE A C 1
ATOM 1817 O O . ILE A 1 215 ? 2.153 -10.942 3.101 1.00 96.38 215 ILE A O 1
ATOM 1821 N N . ASP A 1 216 ? 4.237 -11.077 2.279 1.00 95.62 216 ASP A N 1
ATOM 1822 C CA . ASP A 1 216 ? 4.731 -12.006 3.302 1.00 95.62 216 ASP A CA 1
ATOM 1823 C C . ASP A 1 216 ? 4.455 -11.466 4.715 1.00 95.62 216 ASP A C 1
ATOM 1825 O O . ASP A 1 216 ? 3.979 -12.179 5.605 1.00 95.62 216 ASP A O 1
ATOM 1829 N N . LYS A 1 217 ? 4.707 -10.166 4.923 1.00 97.06 217 LYS A N 1
ATOM 1830 C CA . LYS A 1 217 ? 4.446 -9.494 6.199 1.00 97.06 217 LYS A CA 1
ATOM 1831 C C . LYS A 1 217 ? 2.953 -9.396 6.499 1.00 97.06 217 LYS A C 1
ATOM 1833 O O . LYS A 1 217 ? 2.566 -9.603 7.647 1.00 97.06 217 LYS A O 1
ATOM 1838 N N . PHE A 1 218 ? 2.127 -9.086 5.501 1.00 96.69 218 PHE A N 1
ATOM 1839 C CA . PHE A 1 218 ? 0.674 -9.014 5.639 1.00 96.69 218 PHE A CA 1
ATOM 1840 C C . PHE A 1 218 ? 0.115 -10.335 6.159 1.00 96.69 218 PHE A C 1
ATOM 1842 O O . PHE A 1 218 ? -0.565 -10.357 7.187 1.00 96.69 218 PHE A O 1
ATOM 1849 N N . GLU A 1 219 ? 0.438 -11.434 5.481 1.00 95.94 219 GLU A N 1
ATOM 1850 C CA . GLU A 1 219 ? -0.074 -12.761 5.820 1.00 95.94 219 GLU A CA 1
ATOM 1851 C C . GLU A 1 219 ? 0.455 -13.217 7.183 1.00 95.94 219 GLU A C 1
ATOM 1853 O O . GLU A 1 219 ? -0.311 -13.712 8.008 1.00 95.94 219 GLU A O 1
ATOM 1858 N N . THR A 1 220 ? 1.732 -12.952 7.480 1.00 96.31 220 THR A N 1
ATOM 1859 C CA . THR A 1 220 ? 2.346 -13.299 8.773 1.00 96.31 220 THR A CA 1
ATOM 1860 C C . THR A 1 220 ? 1.722 -12.540 9.947 1.00 96.31 220 THR A C 1
ATOM 1862 O O . THR A 1 220 ? 1.499 -13.118 11.010 1.00 96.31 220 THR A O 1
ATOM 1865 N N . VAL A 1 221 ? 1.466 -11.237 9.794 1.00 95.81 221 VAL A N 1
ATOM 1866 C CA . VAL A 1 221 ? 0.980 -10.380 10.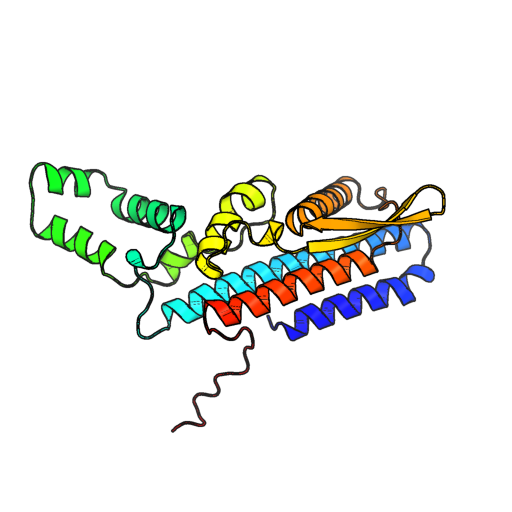891 1.00 95.81 221 VAL A CA 1
ATOM 1867 C C . VAL A 1 221 ? -0.525 -10.514 11.091 1.00 95.81 221 VAL A C 1
ATOM 1869 O O . VAL A 1 221 ? -0.996 -10.512 12.228 1.00 95.81 221 VAL A O 1
ATOM 1872 N N . THR A 1 222 ? -1.285 -10.602 10.001 1.00 94.06 222 THR A N 1
ATOM 1873 C CA . THR A 1 222 ? -2.753 -10.567 10.053 1.00 94.06 222 THR A CA 1
ATOM 1874 C C . THR A 1 222 ? -3.388 -11.954 10.012 1.00 94.06 222 THR A C 1
ATOM 1876 O O . THR A 1 222 ? -4.517 -12.118 10.474 1.00 94.06 222 THR A O 1
ATOM 1879 N N . GLY A 1 223 ? -2.691 -12.952 9.459 1.00 93.69 223 GLY A N 1
ATOM 1880 C CA . GLY A 1 223 ? -3.253 -14.265 9.142 1.00 93.69 223 GLY A CA 1
ATOM 1881 C C . GLY A 1 223 ? -4.233 -14.258 7.962 1.00 93.69 223 GLY A C 1
ATOM 1882 O O . GLY A 1 223 ? -4.827 -15.293 7.664 1.00 93.69 223 GLY A O 1
ATOM 1883 N N . PHE A 1 224 ? -4.442 -13.118 7.298 1.00 92.81 224 PHE A N 1
ATOM 1884 C CA . PHE A 1 224 ? -5.323 -13.015 6.139 1.00 92.81 224 PHE A CA 1
ATOM 1885 C C . PHE A 1 224 ? -4.567 -13.351 4.864 1.00 92.81 224 PHE A C 1
ATOM 1887 O O . PHE A 1 224 ? -3.486 -12.824 4.633 1.00 92.81 224 PHE A O 1
ATOM 1894 N N . SER A 1 225 ? -5.175 -14.170 4.007 1.00 91.00 225 SER A N 1
ATOM 1895 C CA . SER A 1 225 ? -4.600 -14.483 2.702 1.00 91.00 225 SER A CA 1
ATOM 1896 C C . SER A 1 225 ? -4.844 -13.355 1.704 1.00 91.00 225 SER A C 1
ATOM 1898 O O . SER A 1 225 ? -5.957 -12.809 1.584 1.00 91.00 225 SER A O 1
ATOM 1900 N N . VAL A 1 226 ? -3.796 -13.028 0.953 1.00 88.00 226 VAL A N 1
ATOM 1901 C CA . VAL A 1 226 ? -3.884 -12.076 -0.154 1.00 88.00 226 VAL A CA 1
ATOM 1902 C C . VAL A 1 226 ? -4.525 -12.730 -1.390 1.00 88.00 226 VAL A C 1
ATOM 1904 O O . VAL A 1 226 ? -5.169 -12.044 -2.187 1.00 88.00 226 VAL A O 1
ATOM 1907 N N . ASP A 1 227 ? -4.478 -14.059 -1.499 1.00 80.94 227 ASP A N 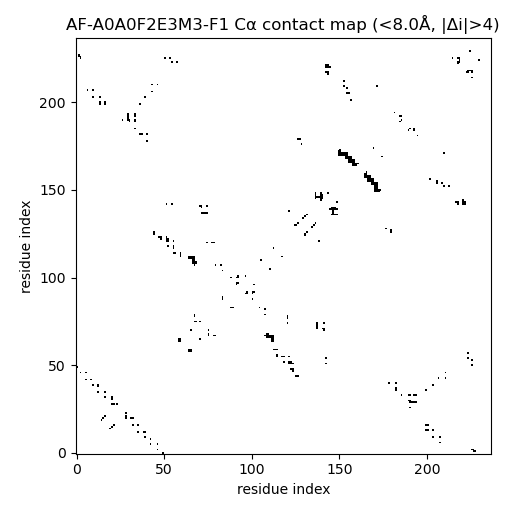1
ATOM 1908 C CA . ASP A 1 227 ? -5.122 -14.795 -2.583 1.00 80.94 227 ASP A CA 1
ATOM 1909 C C . ASP A 1 227 ? -6.648 -14.806 -2.447 1.00 80.94 227 ASP A C 1
ATOM 1911 O O . ASP A 1 227 ? -7.231 -15.100 -1.403 1.00 80.94 227 ASP A O 1
ATOM 1915 N N . SER A 1 228 ? -7.327 -14.519 -3.556 1.00 54.88 228 SER A N 1
ATOM 1916 C CA . SER A 1 228 ? -8.794 -14.539 -3.643 1.00 54.88 228 SER A CA 1
ATOM 1917 C C . SER A 1 228 ? -9.394 -15.951 -3.730 1.00 54.88 228 SER A C 1
ATOM 1919 O O . SER A 1 228 ? -10.611 -16.097 -3.643 1.00 54.88 228 SER A O 1
ATOM 1921 N N . LYS A 1 229 ? -8.565 -16.993 -3.895 1.00 52.50 229 LYS A N 1
ATOM 1922 C CA . LYS A 1 229 ? -9.023 -18.376 -4.125 1.00 52.50 229 LYS A CA 1
ATOM 1923 C C . LYS A 1 229 ? -9.353 -19.157 -2.854 1.00 52.50 229 LYS A C 1
ATOM 1925 O O . LYS A 1 229 ? -9.992 -20.202 -2.939 1.00 52.50 229 LYS A O 1
ATOM 1930 N N . SER A 1 230 ? -8.979 -18.665 -1.680 1.00 40.66 230 SER A N 1
ATOM 1931 C CA . SER A 1 230 ? -9.379 -19.259 -0.407 1.00 40.66 230 SER A CA 1
ATOM 1932 C C . SER A 1 230 ? -10.700 -18.642 0.046 1.00 40.66 230 SER A C 1
ATOM 1934 O O . SER A 1 230 ? -10.711 -17.675 0.798 1.00 40.66 230 SER A O 1
ATOM 1936 N N . ASN A 1 231 ? -11.810 -19.149 -0.508 1.00 37.66 231 ASN A N 1
ATOM 1937 C CA . ASN A 1 231 ? -13.129 -19.264 0.141 1.00 37.66 231 ASN A CA 1
ATOM 1938 C C . ASN A 1 231 ? -14.205 -19.739 -0.856 1.00 37.66 231 ASN A C 1
ATOM 1940 O O . ASN A 1 231 ? -15.248 -19.108 -1.021 1.00 37.66 231 ASN A O 1
ATOM 1944 N N . ASN A 1 232 ? -14.012 -20.916 -1.465 1.00 32.22 232 ASN A N 1
ATOM 1945 C CA . ASN A 1 232 ? -15.168 -21.768 -1.752 1.00 32.22 232 ASN A CA 1
ATOM 1946 C C . ASN A 1 232 ? -15.640 -22.351 -0.412 1.00 32.22 232 ASN A C 1
ATOM 1948 O O . ASN A 1 232 ? -15.344 -23.487 -0.064 1.00 32.22 232 ASN A O 1
ATOM 1952 N N . ILE A 1 233 ? -16.392 -21.554 0.352 1.00 42.03 233 ILE A N 1
ATOM 1953 C CA . ILE A 1 233 ? -17.054 -21.948 1.613 1.00 42.03 233 ILE A CA 1
ATOM 1954 C C . ILE A 1 233 ? -18.159 -23.015 1.366 1.00 42.03 233 ILE A C 1
ATOM 1956 O O . ILE A 1 233 ? -18.881 -23.412 2.271 1.00 42.03 233 ILE A O 1
ATOM 1960 N N . LEU A 1 234 ? -18.277 -23.539 0.141 1.00 39.56 234 LEU A N 1
ATOM 1961 C CA . LEU A 1 234 ? -19.185 -24.626 -0.234 1.00 39.56 234 LEU A CA 1
ATOM 1962 C C . LEU A 1 234 ? -18.566 -26.034 -0.150 1.00 39.56 234 LEU A C 1
ATOM 1964 O O . LEU A 1 234 ? -19.272 -26.991 -0.434 1.00 39.56 234 LEU A O 1
ATOM 1968 N N . GLU A 1 235 ? -17.301 -26.194 0.261 1.00 36.94 235 GLU A N 1
ATOM 1969 C CA . GLU A 1 235 ? -16.714 -27.528 0.530 1.00 36.94 235 GLU A CA 1
ATOM 1970 C C . GLU A 1 235 ? -16.720 -27.926 2.021 1.00 36.94 235 GLU A C 1
ATOM 1972 O O . GLU A 1 235 ? -16.169 -28.961 2.390 1.00 36.94 235 GLU A O 1
ATOM 1977 N N . SER A 1 236 ? -17.358 -27.138 2.896 1.00 36.78 236 SER A N 1
ATOM 1978 C CA . SER A 1 236 ? -17.495 -27.459 4.329 1.00 36.78 236 SER A CA 1
ATOM 1979 C C . SER A 1 236 ? -18.944 -27.491 4.839 1.00 36.78 236 SER A C 1
ATOM 1981 O O . SER A 1 236 ? -19.178 -27.231 6.021 1.00 36.78 236 SER A O 1
ATOM 1983 N N . LEU A 1 237 ? -19.908 -27.798 3.969 1.00 33.41 237 LEU A N 1
ATOM 1984 C CA . LEU A 1 237 ? -21.283 -28.184 4.323 1.00 33.41 237 LEU A CA 1
ATOM 1985 C C . LEU A 1 237 ? -21.600 -29.543 3.697 1.00 33.41 237 LEU A C 1
ATOM 1987 O O . LEU A 1 237 ? -22.338 -30.311 4.351 1.00 33.41 237 LEU A O 1
#

Foldseek 3Di:
DFPVVLVVQLVVLVVCLVPVLVVDDLLVSLLSLLVSLVSLLVSLLVLLQLLLLLQLVVQCPDPQADALVLADDPLSVVLLCVLPVVVCLVVCCVVPNDPVSVVSSVCRHRPHDHSVSSCVLRGRDPPDPCCLVPRVLSNCCSQQVGSCLQQPQWAWDWDQDPNDTDIDIDGSSVLVVVSVVSNVCCVVPVSNDDDPDPCSSSNSVSSVSSSVSVQVSRCVRPVRHSGPPPDPVVVVD

Solvent-accessible surface area (backbone atoms only — not comparable to full-atom values): 13608 Å² total; per-residue (Å²): 139,56,68,69,54,53,57,52,48,53,50,50,52,45,51,42,57,73,63,50,41,80,78,48,55,77,64,61,28,37,42,50,51,52,52,47,55,48,50,53,53,5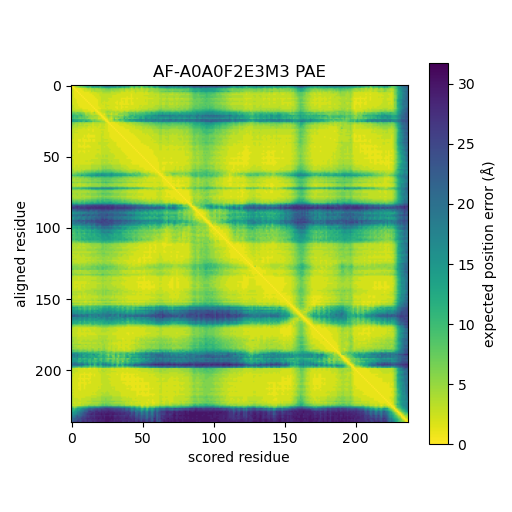1,52,51,54,52,48,51,34,51,52,42,51,50,49,52,51,53,45,45,72,36,93,85,38,38,34,46,86,74,42,43,71,69,57,29,50,54,50,53,47,64,78,47,61,57,55,62,52,61,51,34,44,76,75,57,70,41,70,70,50,49,51,59,50,49,46,58,54,70,31,67,52,52,58,78,64,49,45,75,76,53,59,72,70,76,87,42,73,66,36,61,70,58,51,46,27,55,50,30,30,58,59,53,75,31,48,62,51,45,64,72,40,78,40,81,42,82,44,78,60,94,86,42,84,39,79,43,80,42,30,44,46,59,50,52,55,54,49,46,52,53,50,51,44,36,74,75,44,39,75,76,46,73,78,87,68,98,47,63,60,61,54,52,52,50,52,52,51,53,51,49,54,51,49,58,42,37,34,72,63,64,69,50,73,84,60,84,76,83,70,71,76,77,81,80,121

Secondary structure (DSSP, 8-state):
--HHHHHHHHHHHHHHHHHTGGGS-HHHHHHHHHHHHHHHHHHHHHHHHHHHHHHHHHHHHSSS---GGGS-HHHHHHHHHHHT--HHHHHHHHHS--HHHHHHHHHHHHSPPPHHHHTTTS------HHIIIIIHHHHHHHHHS-TTHHHHSEEEEEEEETTEEEEEEEEHHHHHHHHHHHHHHHHHHGGG---SSS-HHHHHHHHHHHHHHHHHHHHHHH---S-TTS--TTS--

pLDDT: mean 85.6, std 13.67, range [32.22, 97.69]

Mean predicted aligned error: 7.69 Å

Radius of gyration: 22.55 Å; Cα contacts (8 Å, |Δi|>4): 222; chains: 1; bounding box: 61×47×67 Å

InterPro domains:
  IPR041519 RiboL-PSP-HEPN [PF18735] (8-219)

Organism: NCBI:txid68892